Protein AF-A0A1G0BL57-F1 (afdb_monomer)

pLDDT: mean 83.31, std 24.07, range [24.73, 98.75]

Solvent-accessible surface area (backbone atoms only — not comparable to full-atom values): 16882 Å² total; per-residue (Å²): 137,67,55,76,40,50,79,85,53,78,82,76,64,62,88,70,26,33,79,76,66,63,4,48,42,36,32,49,49,66,67,48,57,69,52,49,52,52,31,50,72,68,60,29,48,81,64,41,49,91,92,54,64,50,26,33,34,37,40,70,57,26,19,33,30,46,38,88,52,58,44,68,53,76,70,53,48,49,42,65,56,70,50,85,62,48,80,48,46,67,82,52,45,68,59,42,52,50,52,44,24,47,66,78,67,96,83,70,81,88,83,73,76,91,78,83,90,78,82,94,73,87,83,85,79,88,81,77,86,78,82,90,77,84,79,87,82,87,67,81,68,48,63,56,44,70,70,54,50,54,31,46,52,49,28,32,76,72,68,32,30,51,25,32,36,18,29,41,96,91,35,84,25,18,12,31,36,28,39,50,42,26,25,31,34,39,52,73,51,59,25,60,81,43,90,62,21,30,57,51,21,52,50,50,50,25,52,49,39,48,75,68,56,40,26,68,84,72,81,84,80,93,72,84,94,74,85,72,85,78,50,88,74,54,63,73,51,44,24,41,34,37,47,56,61,85,48,76,69,50,42,68,33,44,28,45,74,42,52,40,69,60,50,50,57,52,44,62,56,25,53,71,34,81,58,80,88,74,82,70,78,74,94,57,87,56,107

Sequence (287 aa):
MIPWLTNNAPFPPVGCALRSPNGLLAAGGDLSAARLLEAYRHGIFPWFNPGEPILWWSPDPRMVLIPGEFKASRSFAKVLRNGAYEVRCDTAFEQVMRGCAAPRNRHHVGCDTAHNNIGSGSSRPAALPAPEGSASPCQGGTWIHEDMIAAYCELHRMGYAHSVETWIDGKLAGGLYGVCIGRMFYGESMFSNASNASKIALAHLARQLERWQFGPSTGLRTGRFDMPVLSKVEGLRTGLIDCQMNTPHLASLGAREIPRNEFIARLQELVNCAPITHWQFDTDLFA

Structure (mmCIF, N/CA/C/O backbone):
data_AF-A0A1G0BL57-F1
#
_entry.id   AF-A0A1G0BL57-F1
#
loop_
_atom_site.group_PDB
_atom_site.id
_atom_site.type_symbol
_atom_site.label_atom_id
_atom_site.label_alt_id
_atom_site.label_comp_id
_atom_site.label_asym_id
_atom_site.label_entity_id
_atom_site.label_seq_id
_atom_site.pdbx_PDB_ins_code
_atom_site.Cartn_x
_atom_site.Cartn_y
_atom_site.Cartn_z
_atom_site.occupancy
_atom_site.B_iso_or_equiv
_atom_site.auth_seq_id
_atom_site.auth_comp_id
_atom_site.auth_asym_id
_atom_site.auth_atom_id
_atom_site.pdbx_PDB_model_num
ATOM 1 N N . MET A 1 1 ? 18.010 12.263 -18.482 1.00 82.62 1 MET A N 1
ATOM 2 C CA . MET A 1 1 ? 17.162 11.491 -19.415 1.00 82.62 1 MET A CA 1
ATOM 3 C C . MET A 1 1 ? 16.855 10.166 -18.741 1.00 82.62 1 MET A C 1
ATOM 5 O O . MET A 1 1 ? 17.783 9.598 -18.180 1.00 82.62 1 MET A O 1
ATOM 9 N N . ILE A 1 2 ? 15.594 9.732 -18.716 1.00 93.56 2 ILE A N 1
ATOM 10 C CA . ILE A 1 2 ? 15.207 8.425 -18.158 1.00 93.56 2 ILE A CA 1
ATOM 11 C C . ILE A 1 2 ? 15.118 7.382 -19.281 1.00 93.56 2 ILE A C 1
ATOM 13 O O . ILE A 1 2 ? 14.772 7.757 -20.404 1.00 93.56 2 ILE A O 1
ATOM 17 N N . PRO A 1 3 ? 15.442 6.105 -19.023 1.00 95.88 3 PRO A N 1
ATOM 18 C CA . PRO A 1 3 ? 15.283 5.042 -20.006 1.00 95.88 3 PRO A CA 1
ATOM 19 C C . PRO A 1 3 ? 13.806 4.747 -20.292 1.00 95.88 3 PRO A C 1
ATOM 21 O O . PRO A 1 3 ? 12.959 4.811 -19.397 1.00 95.88 3 PRO A O 1
ATOM 24 N N . TRP A 1 4 ? 13.530 4.372 -21.543 1.00 96.62 4 TRP A N 1
ATOM 25 C CA . TRP A 1 4 ? 12.253 3.799 -21.957 1.00 96.62 4 TRP A CA 1
ATOM 26 C C . TRP A 1 4 ? 12.344 2.274 -21.935 1.00 96.62 4 TRP A C 1
ATOM 28 O O . TRP A 1 4 ? 13.199 1.685 -22.598 1.00 96.62 4 TRP A O 1
ATOM 38 N N . LEU A 1 5 ? 11.478 1.638 -21.159 1.00 95.69 5 LEU A N 1
ATOM 39 C CA . LEU A 1 5 ? 11.443 0.201 -20.954 1.00 95.69 5 LEU A CA 1
ATOM 40 C C . LEU A 1 5 ? 10.586 -0.460 -22.031 1.00 95.69 5 LEU A C 1
ATOM 42 O O . LEU A 1 5 ? 9.473 -0.028 -22.332 1.00 95.69 5 LEU A O 1
ATOM 46 N N . THR A 1 6 ? 11.112 -1.543 -22.587 1.00 92.00 6 THR A N 1
ATOM 47 C CA . THR A 1 6 ? 10.311 -2.563 -23.266 1.00 92.00 6 THR A CA 1
ATOM 48 C C . THR A 1 6 ? 9.889 -3.615 -22.238 1.00 92.00 6 THR A C 1
ATOM 50 O O . THR A 1 6 ? 10.498 -3.712 -21.171 1.00 92.00 6 THR A O 1
ATOM 53 N N . ASN A 1 7 ? 8.868 -4.418 -22.543 1.00 82.12 7 ASN A N 1
ATOM 54 C CA . ASN A 1 7 ? 8.237 -5.329 -21.574 1.00 82.12 7 ASN A CA 1
ATOM 55 C C . ASN A 1 7 ? 9.232 -6.271 -20.862 1.00 82.12 7 ASN A C 1
ATOM 57 O O . ASN A 1 7 ? 9.102 -6.517 -19.666 1.00 82.12 7 ASN A O 1
ATOM 61 N N . ASN A 1 8 ? 10.295 -6.698 -21.554 1.00 85.94 8 ASN A N 1
ATOM 62 C CA . ASN A 1 8 ? 11.305 -7.620 -21.016 1.00 85.94 8 ASN A CA 1
ATOM 63 C C . ASN A 1 8 ? 12.594 -6.934 -20.521 1.00 85.94 8 ASN A C 1
ATOM 65 O O . ASN A 1 8 ? 13.519 -7.618 -20.088 1.00 85.94 8 ASN A O 1
ATOM 69 N N . ALA A 1 9 ? 12.714 -5.606 -20.627 1.00 91.94 9 ALA A N 1
ATOM 70 C CA . ALA A 1 9 ? 13.926 -4.904 -20.207 1.00 91.94 9 ALA A CA 1
ATOM 71 C C . ALA A 1 9 ? 14.002 -4.825 -18.672 1.00 91.94 9 ALA A C 1
ATOM 73 O O . ALA A 1 9 ? 13.024 -4.387 -18.067 1.00 91.94 9 ALA A O 1
ATOM 74 N N . PRO A 1 10 ? 15.126 -5.165 -18.019 1.00 95.25 10 PRO A N 1
ATOM 75 C CA . PRO A 1 10 ? 15.234 -5.065 -16.564 1.00 95.25 10 PRO A CA 1
ATOM 76 C C . PRO A 1 10 ? 15.077 -3.615 -16.093 1.00 95.25 10 PRO A C 1
ATOM 78 O O . PRO A 1 10 ? 15.371 -2.669 -16.833 1.00 95.25 10 PRO A O 1
ATOM 81 N N . PHE A 1 11 ? 14.641 -3.421 -14.848 1.00 97.62 11 PHE A N 1
ATOM 82 C CA . PHE A 1 11 ? 14.654 -2.084 -14.256 1.00 97.62 11 PHE A CA 1
ATOM 83 C C . PHE A 1 11 ? 16.089 -1.545 -14.107 1.00 97.62 11 PHE A C 1
ATOM 85 O O . PHE A 1 11 ? 16.993 -2.287 -13.711 1.00 97.62 11 PHE A O 1
ATOM 92 N N . PRO A 1 12 ? 16.330 -0.249 -14.387 1.00 97.19 12 PRO A N 1
ATOM 93 C CA . PRO A 1 12 ? 17.619 0.367 -14.101 1.00 97.19 12 PRO A CA 1
ATOM 94 C C . PRO A 1 12 ? 17.868 0.418 -12.581 1.00 97.19 12 PRO A C 1
ATOM 96 O O . PRO A 1 12 ? 16.915 0.464 -11.798 1.00 97.19 12 PRO A O 1
ATOM 99 N N . PRO A 1 13 ? 19.135 0.474 -12.131 1.00 97.25 13 PRO A N 1
ATOM 100 C CA . PRO A 1 13 ? 19.449 0.626 -10.714 1.00 97.25 13 PRO A CA 1
ATOM 101 C C . PRO A 1 13 ? 18.778 1.869 -10.115 1.00 97.25 13 PRO A C 1
ATOM 103 O O . PRO A 1 13 ? 18.874 2.960 -10.674 1.00 97.25 13 PRO A O 1
ATOM 106 N N . VAL A 1 14 ? 18.173 1.748 -8.929 1.00 97.56 14 VAL A N 1
ATOM 107 C CA . VAL A 1 14 ? 17.464 2.868 -8.270 1.00 97.56 14 VAL A CA 1
ATOM 108 C C . VAL A 1 14 ? 18.357 4.079 -7.974 1.00 97.56 14 VAL A C 1
ATOM 110 O O . VAL A 1 14 ? 17.865 5.199 -7.863 1.00 97.56 14 VAL A O 1
ATOM 113 N N . GLY A 1 15 ? 19.680 3.891 -7.908 1.00 96.69 15 GLY A N 1
ATOM 114 C CA . GLY A 1 15 ? 20.655 4.983 -7.812 1.00 96.69 15 GLY A CA 1
ATOM 115 C C . GLY A 1 15 ? 20.635 5.944 -9.009 1.00 96.69 15 GLY A C 1
ATOM 116 O O . GLY A 1 15 ? 21.059 7.087 -8.867 1.00 96.69 15 GLY A O 1
ATOM 117 N N . CYS A 1 16 ? 20.102 5.513 -10.156 1.00 96.75 16 CYS A N 1
ATOM 118 C CA . CYS A 1 16 ? 19.949 6.320 -11.366 1.00 96.75 16 CYS A CA 1
ATOM 119 C C . CYS A 1 16 ? 18.686 7.196 -11.370 1.00 96.75 16 CYS A C 1
ATOM 121 O O . CYS A 1 16 ? 18.526 7.993 -12.295 1.00 96.75 16 CYS A O 1
ATOM 123 N N . ALA A 1 17 ? 17.786 7.060 -10.385 1.00 97.56 17 ALA A N 1
ATOM 124 C CA . ALA A 1 17 ? 16.558 7.850 -10.364 1.00 97.56 17 ALA A CA 1
ATOM 125 C C . ALA A 1 17 ? 16.863 9.350 -10.234 1.00 97.56 17 ALA A C 1
ATOM 127 O O . ALA A 1 17 ? 17.788 9.755 -9.520 1.00 97.56 17 ALA A O 1
ATOM 128 N N . LEU A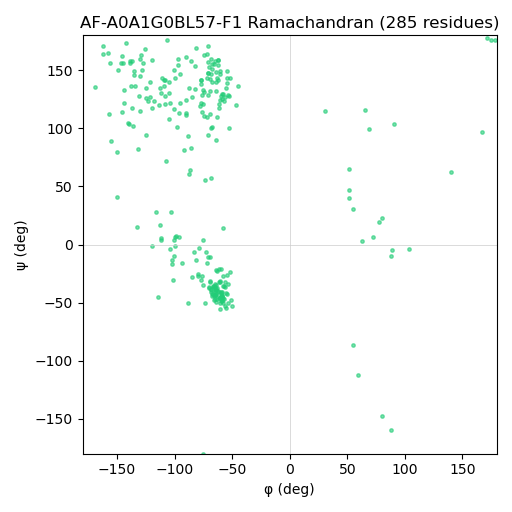 1 18 ? 16.065 10.176 -10.907 1.00 97.38 18 LEU A N 1
ATOM 129 C CA . LEU A 1 18 ? 16.238 11.622 -10.913 1.00 97.38 18 LEU A CA 1
ATOM 130 C C . LEU A 1 18 ? 16.042 12.218 -9.512 1.00 97.38 18 LEU A C 1
ATOM 132 O O . LEU A 1 18 ? 15.229 11.752 -8.716 1.00 97.38 18 LEU A O 1
ATOM 136 N N . ARG A 1 19 ? 16.764 13.309 -9.228 1.00 95.00 19 ARG A N 1
ATOM 137 C CA . ARG A 1 19 ? 16.512 14.147 -8.041 1.00 95.00 19 ARG A CA 1
ATOM 138 C C . ARG A 1 19 ? 15.293 15.051 -8.225 1.00 95.00 19 ARG A C 1
ATOM 140 O O . ARG A 1 19 ? 14.628 15.383 -7.253 1.00 95.00 19 ARG A O 1
ATOM 147 N N . SER A 1 20 ? 15.025 15.460 -9.465 1.00 94.50 20 SER A N 1
ATOM 148 C CA . SER A 1 20 ? 13.863 16.260 -9.843 1.00 94.50 20 SER A CA 1
ATOM 149 C C . SER A 1 20 ? 13.364 15.826 -11.230 1.00 94.50 20 SER A C 1
ATOM 151 O O . SER A 1 20 ? 14.159 15.868 -12.175 1.00 94.50 20 SER A O 1
ATOM 153 N N . PRO A 1 21 ? 12.097 15.392 -11.366 1.00 95.25 21 PRO A N 1
ATOM 154 C CA . PRO A 1 21 ? 11.168 15.086 -10.271 1.00 95.25 21 PRO A CA 1
ATOM 155 C C . PRO A 1 21 ? 11.701 13.935 -9.394 1.00 95.25 21 PRO A C 1
ATOM 157 O O . PRO A 1 21 ? 12.342 13.012 -9.899 1.00 95.25 21 PRO A O 1
ATOM 160 N N . ASN A 1 22 ? 11.502 14.028 -8.073 1.00 96.31 22 ASN A N 1
ATOM 161 C CA . ASN A 1 22 ? 12.148 13.132 -7.107 1.00 96.31 22 ASN A CA 1
ATOM 162 C C . ASN A 1 22 ? 11.748 11.673 -7.343 1.00 96.31 22 ASN A C 1
ATOM 164 O O . ASN A 1 22 ? 10.583 11.309 -7.210 1.00 96.31 22 ASN A O 1
ATOM 168 N N . GLY A 1 23 ? 12.733 10.839 -7.661 1.00 97.12 23 GLY A N 1
ATOM 169 C CA . GLY A 1 23 ? 12.565 9.402 -7.772 1.00 97.12 23 GLY A CA 1
ATOM 170 C C . GLY A 1 23 ? 12.147 8.904 -9.144 1.00 97.12 23 GLY A C 1
ATOM 171 O O . GLY A 1 23 ? 12.108 7.690 -9.306 1.00 97.12 23 GLY A O 1
ATOM 172 N N . LEU A 1 24 ? 11.872 9.763 -10.129 1.00 98.19 24 LEU A N 1
ATOM 173 C CA . LEU A 1 24 ? 11.511 9.289 -11.467 1.00 98.19 24 LEU A CA 1
ATOM 174 C C . LEU A 1 24 ? 12.673 8.485 -12.065 1.00 98.19 24 LEU A C 1
ATOM 176 O O . LEU A 1 24 ? 13.789 8.994 -12.192 1.00 98.19 24 LEU A O 1
ATOM 180 N N . LEU A 1 25 ? 12.413 7.224 -12.399 1.00 98.25 25 LEU A N 1
ATOM 181 C CA . LEU A 1 25 ? 13.442 6.243 -12.728 1.00 98.25 25 LEU A CA 1
ATOM 182 C C . LEU A 1 25 ? 13.373 5.784 -14.185 1.00 98.25 25 LEU A C 1
ATOM 184 O O . LEU A 1 25 ? 14.412 5.701 -14.833 1.00 98.25 25 LEU A O 1
ATOM 188 N N . ALA A 1 26 ? 12.180 5.480 -14.695 1.00 98.25 26 ALA A N 1
ATOM 189 C CA . ALA A 1 26 ? 11.982 4.955 -16.046 1.00 98.25 26 ALA A CA 1
ATOM 190 C C . ALA A 1 26 ? 10.554 5.214 -16.549 1.00 98.25 26 ALA A C 1
ATOM 192 O O . ALA A 1 26 ? 9.662 5.508 -15.752 1.00 98.25 26 ALA A O 1
ATOM 193 N N . ALA A 1 27 ? 10.342 5.072 -17.858 1.00 97.88 27 ALA A N 1
ATOM 194 C CA . ALA A 1 27 ? 9.026 5.137 -18.498 1.00 97.88 27 ALA A CA 1
ATOM 195 C C . ALA A 1 27 ? 8.769 3.896 -19.372 1.00 97.88 27 ALA A C 1
ATOM 197 O O . ALA A 1 27 ? 9.722 3.286 -19.842 1.00 97.88 27 ALA A O 1
ATOM 198 N N . GLY A 1 28 ? 7.511 3.537 -19.626 1.00 96.56 28 GLY A N 1
ATOM 199 C CA . GLY A 1 28 ? 7.125 2.415 -20.493 1.00 96.56 28 GLY A CA 1
ATOM 200 C C . GLY A 1 28 ? 7.029 1.061 -19.774 1.00 96.56 28 GLY A C 1
ATOM 201 O O . GLY A 1 28 ? 6.897 0.996 -18.552 1.00 96.56 28 GLY A O 1
ATOM 202 N N . GLY A 1 29 ? 7.094 -0.027 -20.544 1.00 95.69 29 GLY A N 1
ATOM 203 C CA . GLY A 1 29 ? 6.810 -1.388 -20.077 1.00 95.69 29 GLY A CA 1
ATOM 204 C C . GLY A 1 29 ? 5.310 -1.691 -20.006 1.00 95.69 29 GLY A C 1
ATOM 205 O O . GLY A 1 29 ? 4.529 -1.179 -20.806 1.00 95.69 29 GLY A O 1
ATOM 206 N N . ASP A 1 30 ? 4.920 -2.525 -19.043 1.00 96.31 30 ASP A N 1
ATOM 207 C CA . ASP A 1 30 ? 3.539 -2.953 -18.808 1.00 96.31 30 ASP A CA 1
ATOM 208 C C . ASP A 1 30 ? 3.232 -3.083 -17.303 1.00 96.31 30 ASP A C 1
ATOM 210 O O . ASP A 1 30 ? 4.115 -2.937 -16.458 1.00 96.31 30 ASP A O 1
ATOM 214 N N . LEU A 1 31 ? 1.966 -3.341 -16.970 1.00 96.88 31 LEU A N 1
ATOM 215 C CA . LEU A 1 31 ? 1.493 -3.581 -15.601 1.00 96.88 31 LEU A CA 1
ATOM 216 C C . LEU A 1 31 ? 1.247 -5.072 -15.328 1.00 96.88 31 LEU A C 1
ATOM 218 O O . LEU A 1 31 ? 0.381 -5.425 -14.528 1.00 96.88 31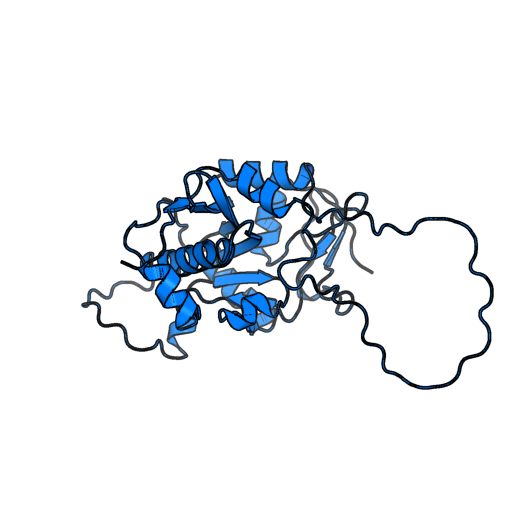 LEU A O 1
ATOM 222 N N . SER A 1 32 ? 1.962 -5.974 -16.009 1.00 97.56 32 SER A N 1
ATOM 223 C CA . SER A 1 32 ? 1.840 -7.401 -15.713 1.00 97.56 32 SER A CA 1
ATOM 224 C C . SER A 1 32 ? 2.242 -7.689 -14.264 1.00 97.56 32 SER A C 1
ATOM 226 O O . SER A 1 32 ? 3.117 -7.033 -13.692 1.00 97.56 32 SER A O 1
ATOM 228 N N . ALA A 1 33 ? 1.629 -8.710 -13.661 1.00 98.00 33 ALA A N 1
ATOM 229 C CA . ALA A 1 33 ? 1.922 -9.087 -12.280 1.00 98.00 33 ALA A CA 1
ATOM 230 C C . ALA A 1 33 ? 3.419 -9.359 -12.056 1.00 98.00 33 ALA A C 1
ATOM 232 O O . ALA A 1 33 ? 3.990 -8.900 -11.070 1.00 98.00 33 ALA A O 1
ATOM 233 N N . ALA A 1 34 ? 4.078 -10.039 -13.001 1.00 97.25 34 ALA A N 1
ATOM 234 C CA . ALA A 1 34 ? 5.517 -10.292 -12.944 1.00 97.25 34 ALA A CA 1
ATOM 235 C C . ALA A 1 34 ? 6.327 -8.987 -12.892 1.00 97.25 34 ALA A C 1
ATOM 237 O O . ALA A 1 34 ? 7.214 -8.850 -12.049 1.00 97.25 34 ALA A O 1
ATOM 238 N N . ARG A 1 35 ? 5.977 -8.009 -13.739 1.00 97.81 35 ARG A N 1
ATOM 239 C CA . ARG A 1 35 ? 6.642 -6.705 -13.800 1.00 97.81 35 ARG A CA 1
ATOM 240 C C . ARG A 1 35 ? 6.448 -5.890 -12.526 1.00 97.81 35 ARG A C 1
ATOM 242 O O . ARG A 1 35 ? 7.405 -5.307 -12.022 1.00 97.81 35 ARG A O 1
ATOM 249 N N . LEU A 1 36 ? 5.227 -5.857 -11.992 1.00 98.44 36 LEU A N 1
ATOM 250 C CA . LEU A 1 36 ? 4.926 -5.156 -10.743 1.00 98.44 36 LEU A CA 1
ATOM 251 C C . LEU A 1 36 ? 5.686 -5.774 -9.569 1.00 98.44 36 LEU A C 1
ATOM 253 O O . LEU A 1 36 ? 6.337 -5.056 -8.815 1.00 98.44 36 LEU A O 1
ATOM 257 N N . LEU A 1 37 ? 5.668 -7.103 -9.441 1.00 98.31 37 LEU A N 1
ATOM 258 C CA . LEU A 1 37 ? 6.404 -7.799 -8.385 1.00 98.31 37 LEU A CA 1
ATOM 259 C C . LEU A 1 37 ? 7.916 -7.570 -8.500 1.00 98.31 37 LEU A C 1
ATOM 261 O O . LEU A 1 37 ? 8.567 -7.344 -7.481 1.00 98.31 37 LEU A O 1
ATOM 265 N N . GLU A 1 38 ? 8.478 -7.571 -9.713 1.00 97.94 38 GLU A N 1
ATOM 266 C CA . GLU A 1 38 ? 9.876 -7.188 -9.946 1.00 97.94 38 GLU A CA 1
ATOM 267 C C . GLU A 1 38 ? 10.144 -5.755 -9.460 1.00 97.94 38 GLU A C 1
ATOM 269 O O . GLU A 1 38 ? 11.080 -5.533 -8.688 1.00 97.94 38 GLU A O 1
ATOM 274 N N . ALA A 1 39 ? 9.293 -4.795 -9.837 1.00 98.56 39 ALA A N 1
ATOM 275 C CA . ALA A 1 39 ? 9.422 -3.402 -9.419 1.00 98.56 39 ALA A CA 1
ATOM 276 C C . ALA A 1 39 ? 9.440 -3.274 -7.887 1.00 98.56 39 ALA A C 1
ATOM 278 O O . ALA A 1 39 ? 10.399 -2.740 -7.321 1.00 98.56 39 ALA A O 1
ATOM 279 N N . TYR A 1 40 ? 8.450 -3.849 -7.198 1.00 98.69 40 TYR A N 1
ATOM 280 C CA . TYR A 1 40 ? 8.357 -3.804 -5.737 1.00 98.69 40 TYR A CA 1
ATOM 281 C C . TYR A 1 40 ? 9.571 -4.426 -5.048 1.00 98.69 40 TYR A C 1
ATOM 283 O O . TYR A 1 40 ? 10.096 -3.853 -4.086 1.00 98.69 40 TYR A O 1
ATOM 291 N N . ARG A 1 41 ? 10.082 -5.556 -5.558 1.00 98.25 41 ARG A N 1
ATOM 292 C CA . ARG A 1 41 ? 11.295 -6.210 -5.029 1.00 98.25 41 ARG A CA 1
ATOM 293 C C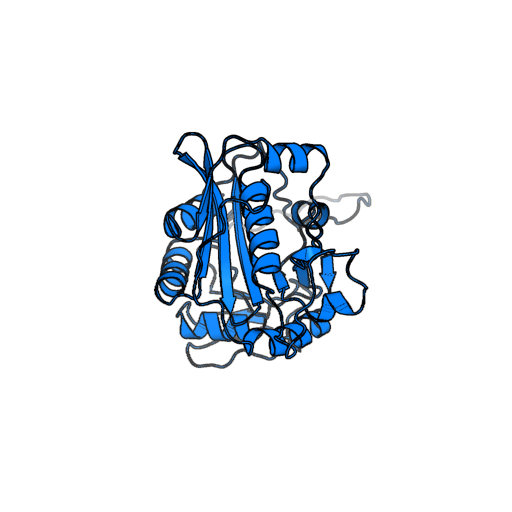 . ARG A 1 41 ? 12.548 -5.342 -5.156 1.00 98.25 41 ARG A C 1
ATOM 295 O O . ARG A 1 41 ? 13.486 -5.526 -4.383 1.00 98.25 41 ARG A O 1
ATOM 302 N N . HIS A 1 42 ? 12.549 -4.378 -6.073 1.00 98.19 42 HIS A N 1
ATOM 303 C CA . HIS A 1 42 ? 13.616 -3.393 -6.247 1.00 98.19 42 HIS A CA 1
ATOM 304 C C . HIS A 1 42 ? 13.313 -2.023 -5.625 1.00 98.19 42 HIS A C 1
ATOM 306 O O . HIS A 1 42 ? 14.133 -1.113 -5.731 1.00 98.19 42 HIS A O 1
ATOM 312 N N . GLY A 1 43 ? 12.178 -1.866 -4.938 1.00 98.25 43 GLY A N 1
ATOM 313 C CA . GLY A 1 43 ? 11.796 -0.615 -4.284 1.00 98.25 43 GLY A CA 1
ATOM 314 C C . GLY A 1 43 ? 11.207 0.406 -5.251 1.00 98.25 43 GLY A C 1
ATOM 315 O O . GLY A 1 43 ? 11.223 1.606 -4.974 1.00 98.25 43 GLY A O 1
ATOM 316 N N . ILE A 1 44 ? 10.696 -0.073 -6.379 1.00 98.62 44 ILE A N 1
ATOM 317 C CA . ILE A 1 44 ? 10.142 0.711 -7.473 1.00 98.62 44 ILE A CA 1
ATOM 318 C C . ILE A 1 44 ? 8.621 0.532 -7.474 1.00 98.62 44 ILE A C 1
ATOM 320 O O . ILE A 1 44 ? 8.130 -0.565 -7.224 1.00 98.62 44 ILE A O 1
ATOM 324 N N . PHE A 1 45 ? 7.876 1.594 -7.765 1.00 98.38 45 PHE A N 1
ATOM 325 C CA . PHE A 1 45 ? 6.420 1.532 -7.923 1.00 98.38 45 PHE A CA 1
ATOM 326 C C . PHE A 1 45 ? 5.961 2.322 -9.157 1.00 98.38 45 PHE A C 1
ATOM 328 O O . PHE A 1 45 ? 6.623 3.297 -9.538 1.00 98.38 45 PHE A O 1
ATOM 335 N N . PRO A 1 46 ? 4.860 1.906 -9.804 1.00 97.75 46 PRO A N 1
ATOM 336 C CA . PRO A 1 46 ? 4.254 2.656 -10.895 1.00 97.75 46 PRO A CA 1
ATOM 337 C C . PRO A 1 46 ? 3.446 3.844 -10.356 1.00 97.75 46 PRO A C 1
ATOM 339 O O . PRO A 1 46 ? 2.700 3.716 -9.389 1.00 97.75 46 PRO A O 1
ATOM 342 N N . TRP A 1 47 ? 3.551 5.005 -10.998 1.00 95.81 47 TRP A N 1
ATOM 343 C CA . TRP A 1 47 ? 2.679 6.145 -10.708 1.00 95.81 47 TRP A CA 1
ATOM 344 C C . TRP A 1 47 ? 2.613 7.097 -11.903 1.00 95.81 47 TRP A C 1
ATOM 346 O O . TRP A 1 47 ? 3.612 7.711 -12.257 1.00 95.81 47 TRP A O 1
ATOM 356 N N . PHE A 1 48 ? 1.457 7.207 -12.552 1.00 94.12 48 PHE A N 1
ATOM 357 C CA . PHE A 1 48 ? 1.285 7.998 -13.774 1.00 94.12 48 PHE A CA 1
ATOM 358 C C . PHE A 1 48 ? -0.178 8.420 -13.937 1.00 94.12 48 PHE A C 1
ATOM 360 O O . PHE A 1 48 ? -1.083 7.791 -13.381 1.00 94.12 48 PHE A O 1
ATOM 367 N N . ASN A 1 49 ? -0.415 9.503 -14.672 1.00 89.62 49 ASN A N 1
ATOM 368 C CA . ASN A 1 49 ? -1.763 9.990 -14.950 1.00 89.62 49 ASN A CA 1
ATOM 369 C C . ASN A 1 49 ? -2.371 9.299 -16.181 1.00 89.62 49 ASN A C 1
ATOM 371 O O . ASN A 1 49 ? -1.640 8.832 -17.057 1.00 89.62 49 ASN A O 1
ATOM 375 N N . PRO A 1 50 ? -3.710 9.281 -16.311 1.00 87.50 50 PRO A N 1
ATOM 376 C CA . PRO A 1 50 ? -4.356 8.829 -17.538 1.00 87.50 50 PRO A CA 1
ATOM 377 C C . PRO A 1 50 ? -3.807 9.557 -18.775 1.00 87.50 50 PRO A C 1
ATOM 379 O O . PRO A 1 50 ? -3.771 10.786 -18.819 1.00 87.50 50 PRO A O 1
ATOM 382 N N . GLY A 1 51 ? -3.390 8.790 -19.784 1.00 88.38 51 GLY A N 1
ATOM 383 C CA . GLY A 1 51 ? -2.795 9.307 -21.022 1.00 88.38 51 GLY A CA 1
ATOM 384 C C . GLY A 1 51 ? -1.275 9.509 -20.977 1.00 88.38 51 GLY A C 1
ATOM 385 O O . GLY A 1 51 ? -0.670 9.722 -22.027 1.00 88.38 51 GLY A O 1
ATOM 386 N N . GLU A 1 52 ? -0.643 9.403 -19.808 1.00 92.06 52 GLU A N 1
ATOM 387 C CA . GLU A 1 52 ? 0.814 9.308 -19.697 1.00 92.06 52 GLU A CA 1
ATOM 388 C C . GLU A 1 52 ? 1.276 7.859 -19.925 1.00 92.06 52 GLU A C 1
ATOM 390 O O . GLU A 1 52 ? 0.523 6.916 -19.664 1.00 92.06 52 GLU A O 1
ATOM 395 N N . PRO A 1 53 ? 2.517 7.639 -20.396 1.00 95.00 53 PRO A N 1
ATOM 396 C CA . PRO A 1 53 ? 3.110 6.310 -20.318 1.00 95.00 53 PRO A CA 1
ATOM 397 C C . PRO A 1 53 ? 3.254 5.884 -18.853 1.00 95.00 53 PRO A C 1
ATOM 399 O O . PRO A 1 53 ? 3.349 6.727 -17.963 1.00 95.00 53 PRO A O 1
ATOM 402 N N . ILE A 1 54 ? 3.367 4.578 -18.605 1.00 96.69 54 ILE A N 1
ATOM 403 C CA . ILE A 1 54 ? 3.684 4.071 -17.266 1.00 96.69 54 ILE A CA 1
ATOM 404 C C . ILE A 1 54 ? 5.005 4.697 -16.811 1.00 96.69 54 ILE A C 1
ATOM 406 O O . ILE A 1 54 ? 6.020 4.561 -17.493 1.00 96.69 54 ILE A O 1
ATOM 410 N N . LEU A 1 55 ? 4.995 5.376 -15.666 1.00 97.81 55 LEU A N 1
ATOM 411 C CA . LEU A 1 55 ? 6.187 5.945 -15.043 1.00 97.81 55 LEU A CA 1
ATOM 412 C C . LEU A 1 55 ? 6.527 5.162 -13.779 1.00 97.81 55 LEU A C 1
ATOM 414 O O . LEU A 1 55 ? 5.650 4.853 -12.973 1.00 97.81 55 LEU A O 1
ATOM 418 N N . TRP A 1 56 ? 7.811 4.877 -13.600 1.00 98.38 56 TRP A N 1
ATOM 419 C CA . TRP A 1 56 ? 8.336 4.081 -12.495 1.00 98.38 56 TRP A CA 1
ATOM 420 C C . TRP A 1 56 ? 9.189 4.941 -11.570 1.00 98.38 56 TRP A C 1
ATOM 422 O O . TRP A 1 56 ? 10.045 5.698 -12.041 1.00 98.38 56 TRP A O 1
ATOM 432 N N . TRP A 1 57 ? 8.981 4.805 -10.261 1.00 98.56 57 TRP A N 1
ATOM 433 C CA . TRP A 1 57 ? 9.510 5.728 -9.259 1.00 98.56 57 TRP A CA 1
ATOM 434 C C . TRP A 1 57 ? 10.237 5.019 -8.119 1.00 98.56 57 TRP A C 1
ATOM 436 O O . TRP A 1 57 ? 9.833 3.951 -7.674 1.00 98.56 57 TRP A O 1
ATOM 446 N N . SER A 1 58 ? 11.293 5.650 -7.610 1.00 98.38 58 SER A N 1
ATOM 447 C CA . SER A 1 58 ? 12.014 5.268 -6.395 1.00 98.38 58 SER A CA 1
ATOM 448 C C . SER A 1 58 ? 12.614 6.519 -5.713 1.00 98.38 58 SER A C 1
ATOM 450 O O . SER A 1 58 ? 13.812 6.791 -5.882 1.00 98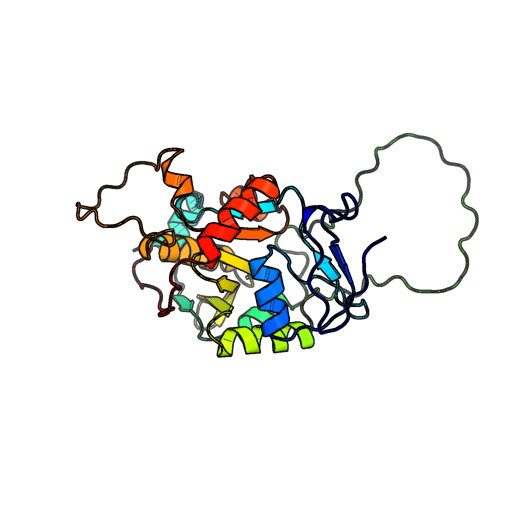.3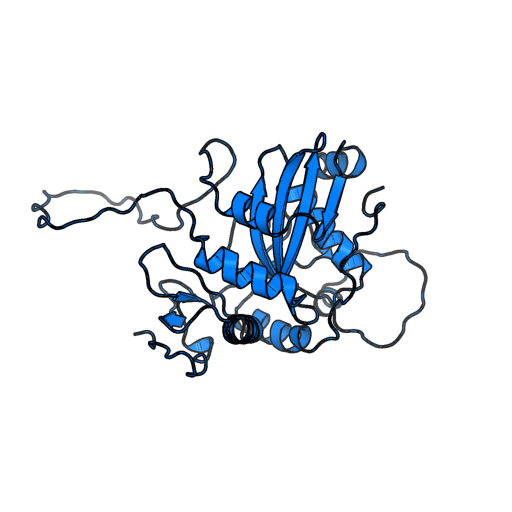8 58 SER A O 1
ATOM 452 N N . PRO A 1 59 ? 11.808 7.301 -4.967 1.00 97.50 59 PRO A N 1
ATOM 453 C CA . PRO A 1 59 ? 12.208 8.570 -4.352 1.00 97.50 59 PRO A CA 1
ATOM 454 C C . PRO A 1 59 ? 13.293 8.418 -3.283 1.00 97.50 59 PRO A C 1
ATOM 456 O O . PRO A 1 59 ? 13.494 7.339 -2.719 1.00 97.50 59 PRO A O 1
ATOM 459 N N . ASP A 1 60 ? 13.993 9.524 -3.031 1.00 97.25 60 ASP A N 1
ATOM 460 C CA . ASP A 1 60 ? 14.961 9.684 -1.946 1.00 97.25 60 ASP A CA 1
ATOM 461 C C . ASP A 1 60 ? 14.763 11.065 -1.282 1.00 97.25 60 ASP A C 1
ATOM 463 O O . ASP A 1 60 ? 14.901 12.084 -1.969 1.00 97.25 60 ASP A O 1
ATOM 467 N N . PRO A 1 61 ? 14.401 11.146 0.011 1.00 97.19 61 PRO A N 1
ATOM 468 C CA . PRO A 1 61 ? 14.133 10.033 0.927 1.00 97.19 61 PRO A CA 1
ATOM 469 C C . PRO A 1 61 ? 12.830 9.275 0.605 1.00 97.19 61 PRO A C 1
ATOM 471 O O . PRO A 1 61 ? 12.026 9.699 -0.225 1.00 97.19 61 PRO A O 1
ATOM 474 N N . ARG A 1 62 ? 12.628 8.138 1.280 1.00 97.62 62 ARG A N 1
ATOM 475 C CA . ARG A 1 62 ? 11.442 7.275 1.190 1.00 97.62 62 ARG A CA 1
ATOM 476 C C . ARG A 1 62 ? 10.662 7.316 2.503 1.00 97.62 62 ARG A C 1
ATOM 478 O O . ARG A 1 62 ? 11.259 7.132 3.564 1.00 97.62 62 ARG A O 1
ATOM 485 N N . MET A 1 63 ? 9.348 7.540 2.457 1.00 97.12 63 MET A N 1
ATOM 486 C CA . MET A 1 63 ? 8.513 7.517 3.663 1.00 97.12 63 MET A CA 1
ATOM 487 C C . MET A 1 63 ? 8.123 6.084 4.033 1.00 97.12 63 MET A C 1
ATOM 489 O O . MET A 1 63 ? 7.680 5.316 3.184 1.00 97.12 63 MET A O 1
ATOM 493 N N . VAL A 1 64 ? 8.255 5.734 5.311 1.00 97.75 64 VAL A N 1
ATOM 494 C CA . VAL A 1 64 ? 7.955 4.400 5.840 1.00 97.75 64 VAL A CA 1
ATOM 495 C C . VAL A 1 64 ? 7.242 4.480 7.188 1.00 97.75 64 VAL A C 1
ATOM 497 O O . VAL A 1 64 ? 7.407 5.446 7.934 1.00 97.75 64 VAL A O 1
ATOM 500 N N . LEU A 1 65 ? 6.500 3.435 7.538 1.00 96.50 65 LEU A N 1
ATOM 501 C CA . LEU A 1 65 ? 5.904 3.224 8.852 1.00 96.50 65 LEU A CA 1
ATOM 502 C C . LEU A 1 65 ? 6.356 1.866 9.399 1.00 96.50 65 LEU A C 1
ATOM 504 O O . LEU A 1 65 ? 6.206 0.829 8.754 1.00 96.50 65 LEU A O 1
ATOM 508 N N . ILE A 1 66 ? 6.912 1.863 10.607 1.00 95.69 66 ILE A N 1
ATOM 509 C CA . ILE A 1 66 ? 7.191 0.625 11.338 1.00 95.69 66 ILE A CA 1
ATOM 510 C C . ILE A 1 66 ? 5.905 0.240 12.085 1.00 95.69 66 ILE A C 1
ATOM 512 O O . ILE A 1 66 ? 5.386 1.090 12.810 1.00 95.69 66 ILE A O 1
ATOM 516 N N . PRO A 1 67 ? 5.377 -0.995 11.945 1.00 94.06 67 PRO A N 1
ATOM 517 C CA . PRO A 1 67 ? 4.090 -1.374 12.539 1.00 94.06 67 PRO A CA 1
ATOM 518 C C . PRO A 1 67 ? 3.960 -1.043 14.038 1.00 94.06 67 PRO A C 1
ATOM 520 O O . PRO A 1 67 ? 3.002 -0.384 14.440 1.00 94.06 67 PRO A O 1
ATOM 523 N N . GLY A 1 68 ? 4.970 -1.388 14.846 1.00 90.88 68 GLY A N 1
ATOM 524 C CA . GLY A 1 68 ? 4.999 -1.095 16.289 1.00 90.88 68 GLY A CA 1
ATOM 525 C C . GLY A 1 68 ? 5.228 0.381 16.656 1.00 90.88 68 GLY A C 1
ATOM 526 O O . GLY A 1 68 ? 5.147 0.747 17.824 1.00 90.88 68 GLY A O 1
ATOM 527 N N . GLU A 1 69 ? 5.507 1.253 15.681 1.00 94.44 69 GLU A N 1
ATOM 528 C CA . GLU A 1 69 ? 5.685 2.699 15.886 1.00 94.44 69 GLU A CA 1
ATOM 529 C C . GLU A 1 69 ? 4.429 3.511 15.516 1.00 94.44 69 GLU A C 1
ATOM 531 O O . GLU A 1 69 ? 4.464 4.746 15.544 1.00 94.44 69 GLU A O 1
ATOM 536 N N . PHE A 1 70 ? 3.309 2.852 15.192 1.00 95.69 70 PHE A N 1
ATOM 537 C CA . PHE A 1 70 ? 2.048 3.530 14.897 1.00 95.69 70 PHE A CA 1
ATOM 538 C C . PHE A 1 70 ? 1.565 4.375 16.085 1.00 95.69 70 PHE A C 1
ATOM 540 O O . PHE A 1 70 ? 1.411 3.900 17.214 1.00 95.69 70 PHE A O 1
ATOM 547 N N . LYS A 1 71 ? 1.264 5.649 15.823 1.00 96.31 71 LYS A N 1
ATOM 548 C CA . LYS A 1 71 ? 0.845 6.619 16.839 1.00 96.31 71 LYS A CA 1
ATOM 549 C C . LYS A 1 71 ? -0.652 6.879 16.758 1.00 96.31 71 LYS A C 1
ATOM 551 O O . LYS A 1 71 ? -1.133 7.608 15.893 1.00 96.31 71 LYS A O 1
ATOM 556 N N . ALA A 1 72 ? -1.386 6.363 17.739 1.00 95.12 72 ALA A N 1
ATOM 557 C CA . ALA A 1 72 ? -2.769 6.753 17.975 1.00 95.12 72 ALA A CA 1
ATOM 558 C C . ALA A 1 72 ? -2.835 7.936 18.955 1.00 95.12 72 ALA A C 1
ATOM 560 O O . ALA A 1 72 ? -2.346 7.856 20.083 1.00 95.12 72 ALA A O 1
ATOM 561 N N . SER A 1 73 ? -3.486 9.035 18.558 1.00 95.94 73 SER A N 1
ATOM 562 C CA . SER A 1 73 ? -3.804 10.117 19.499 1.00 95.94 73 SER A CA 1
ATOM 563 C C . SER A 1 73 ? -4.741 9.612 20.604 1.00 95.94 73 SER A C 1
ATOM 565 O O . SER A 1 73 ? -5.465 8.638 20.415 1.00 95.94 73 SER A O 1
ATOM 567 N N . ARG A 1 74 ? -4.801 10.295 21.756 1.00 94.94 74 ARG A N 1
ATOM 568 C CA . ARG A 1 74 ? -5.687 9.887 22.869 1.00 94.94 74 ARG A CA 1
ATOM 569 C C . ARG A 1 74 ? -7.155 9.745 22.448 1.00 94.94 74 ARG A C 1
ATOM 571 O O . ARG A 1 74 ? -7.814 8.786 22.843 1.00 94.94 74 ARG A O 1
ATOM 578 N N . SER A 1 75 ? -7.661 10.687 21.648 1.00 95.31 75 SER A N 1
ATOM 579 C CA . SER A 1 75 ? -9.033 10.642 21.134 1.00 95.31 75 SER A CA 1
ATOM 580 C C . SER A 1 75 ? -9.222 9.504 20.137 1.00 95.31 75 SER A C 1
ATOM 582 O O . SER A 1 75 ? -10.219 8.794 20.216 1.00 95.31 75 SER A O 1
ATOM 584 N N . PHE A 1 76 ? -8.251 9.275 19.252 1.00 96.69 76 PHE A N 1
ATOM 585 C CA . PHE A 1 76 ? -8.330 8.190 18.285 1.00 96.69 76 PHE A CA 1
ATOM 586 C C . PHE A 1 76 ? -8.203 6.809 18.943 1.00 96.69 76 PHE A C 1
ATOM 588 O O . PHE A 1 76 ? -8.957 5.906 18.612 1.00 96.69 76 PHE A O 1
ATOM 595 N N . ALA A 1 77 ? -7.361 6.655 19.965 1.00 96.25 77 ALA A N 1
ATOM 596 C CA . ALA A 1 77 ? -7.281 5.430 20.757 1.00 96.25 77 ALA A CA 1
ATOM 597 C C . ALA A 1 77 ? -8.608 5.107 21.470 1.00 96.25 77 ALA A C 1
ATOM 599 O O . ALA A 1 77 ? -8.950 3.940 21.636 1.00 96.25 77 ALA A O 1
ATOM 600 N N . LYS A 1 78 ? -9.382 6.129 21.871 1.00 95.56 78 LYS A N 1
ATOM 601 C CA . LYS A 1 78 ? -10.748 5.933 22.385 1.00 95.56 78 LYS A CA 1
ATOM 602 C C . LYS A 1 78 ? -11.700 5.451 21.287 1.00 95.56 78 LYS A C 1
ATOM 604 O O . LYS A 1 78 ? -12.528 4.593 21.568 1.00 95.56 78 LYS A O 1
ATOM 609 N N . VAL A 1 79 ? -11.574 5.974 20.064 1.00 96.12 79 VAL A N 1
ATOM 610 C CA . VAL A 1 79 ? -12.330 5.474 18.902 1.00 96.12 79 VAL A CA 1
ATOM 611 C C . VAL A 1 79 ? -11.983 4.014 18.636 1.00 96.12 79 VAL A C 1
ATOM 613 O O . VAL A 1 79 ? -12.899 3.223 18.493 1.00 96.12 79 VAL A O 1
ATOM 616 N N . LEU A 1 80 ? -10.701 3.638 18.644 1.00 96.69 80 LEU A N 1
ATOM 617 C CA . LEU A 1 80 ? -10.286 2.256 18.391 1.00 96.69 80 LEU A CA 1
ATOM 618 C C . LEU A 1 80 ? -10.904 1.265 19.390 1.00 96.69 80 LEU A C 1
ATOM 620 O O . LEU A 1 80 ? -11.414 0.236 18.971 1.00 96.69 80 LEU A O 1
ATOM 624 N N . ARG A 1 81 ? -10.928 1.597 20.686 1.00 94.38 81 ARG A N 1
ATOM 625 C CA . ARG A 1 81 ? -11.491 0.709 21.722 1.00 94.38 81 ARG A CA 1
ATOM 626 C C . ARG A 1 81 ? -13.020 0.659 21.758 1.00 94.38 81 ARG A C 1
ATOM 628 O O . ARG A 1 81 ? -13.588 -0.364 22.107 1.00 94.38 81 ARG A O 1
ATOM 635 N N . ASN A 1 82 ? -13.684 1.780 21.470 1.00 92.75 82 ASN A N 1
ATOM 636 C CA . ASN A 1 82 ? -15.113 1.951 21.772 1.00 92.75 82 ASN A CA 1
ATOM 637 C C . ASN A 1 82 ? -15.980 2.205 20.530 1.00 92.75 82 ASN A C 1
ATOM 639 O O . ASN A 1 82 ? -17.174 2.470 20.661 1.00 92.75 82 ASN A O 1
ATOM 643 N N . GLY A 1 83 ? -15.380 2.264 19.344 1.00 86.88 83 GLY A N 1
ATOM 644 C CA . GLY A 1 83 ? -16.079 2.596 18.112 1.00 86.88 83 GLY A CA 1
ATOM 645 C C . GLY A 1 83 ? -16.989 1.461 17.653 1.00 86.88 83 GLY A C 1
ATOM 646 O O . GLY A 1 83 ? -16.644 0.292 17.769 1.00 86.88 83 GLY A O 1
ATOM 647 N N . ALA A 1 84 ? -18.143 1.822 17.094 1.00 93.62 84 ALA A N 1
ATOM 648 C CA . ALA A 1 84 ? -19.029 0.885 16.415 1.00 93.62 84 ALA A CA 1
ATOM 649 C C . ALA A 1 84 ? -18.583 0.740 14.953 1.00 93.62 84 ALA A C 1
ATOM 651 O O . ALA A 1 84 ? -19.066 1.444 14.067 1.00 93.62 84 ALA A O 1
ATOM 652 N N . TYR A 1 85 ? -17.597 -0.119 14.721 1.00 96.12 85 TYR A N 1
ATOM 653 C CA . TYR A 1 85 ? -17.105 -0.461 13.391 1.00 96.12 85 TYR A CA 1
ATOM 654 C C . TYR A 1 85 ? -16.668 -1.926 13.358 1.00 96.12 85 TYR A C 1
ATOM 656 O O . TYR A 1 85 ? -16.422 -2.542 14.392 1.00 96.12 85 TYR A O 1
ATOM 664 N N . GLU A 1 86 ? -16.544 -2.469 12.156 1.00 96.88 86 GLU A N 1
ATOM 665 C CA . GLU A 1 86 ? -15.969 -3.784 11.895 1.00 96.88 86 GLU A CA 1
ATOM 666 C C . GLU A 1 86 ? -14.774 -3.613 10.955 1.00 96.88 86 GLU A C 1
ATOM 668 O O . GLU A 1 86 ? -14.825 -2.805 10.024 1.00 96.88 86 GLU A O 1
ATOM 673 N N . VAL A 1 87 ? -13.695 -4.359 11.196 1.00 97.94 87 VAL A N 1
ATOM 674 C CA . VAL A 1 87 ? -12.567 -4.429 10.262 1.00 97.94 87 VAL A CA 1
ATOM 675 C C . VAL A 1 87 ? -12.550 -5.789 9.594 1.00 97.94 87 VAL A C 1
ATOM 677 O O . VAL A 1 87 ? -12.570 -6.815 10.270 1.00 97.94 87 VAL A O 1
ATOM 680 N N . ARG A 1 88 ? -12.493 -5.781 8.264 1.00 97.62 88 ARG A N 1
ATOM 681 C CA . ARG A 1 88 ? -12.358 -6.980 7.435 1.00 97.62 88 ARG A CA 1
ATOM 682 C C . ARG A 1 88 ? -11.083 -6.906 6.608 1.00 97.62 88 ARG A C 1
ATOM 684 O O . ARG A 1 88 ? -10.537 -5.824 6.386 1.00 97.62 88 ARG A O 1
ATOM 691 N N . CYS A 1 89 ? -10.622 -8.066 6.164 1.00 98.06 89 CYS A N 1
ATOM 692 C CA . CYS A 1 89 ? -9.479 -8.205 5.276 1.00 98.06 89 CYS A CA 1
ATOM 693 C C . CYS A 1 89 ? -9.912 -9.004 4.052 1.00 98.06 89 CYS A C 1
ATOM 695 O O . CYS A 1 89 ? -10.574 -10.028 4.214 1.00 98.06 89 CYS A O 1
ATOM 697 N N . ASP A 1 90 ? -9.537 -8.540 2.861 1.00 98.12 90 ASP A N 1
ATOM 698 C CA . ASP A 1 90 ? -9.729 -9.266 1.601 1.00 98.12 90 ASP A CA 1
ATOM 699 C C . ASP A 1 90 ? -11.182 -9.698 1.303 1.00 98.12 90 ASP A C 1
ATOM 701 O O . ASP A 1 90 ? -11.417 -10.698 0.627 1.00 98.12 90 ASP A O 1
ATOM 705 N N . THR A 1 91 ? -12.183 -8.937 1.769 1.00 98.25 91 THR A N 1
ATOM 706 C CA . THR A 1 91 ? -13.605 -9.213 1.467 1.00 98.25 91 THR A CA 1
ATOM 707 C C . THR A 1 91 ? -14.184 -8.297 0.391 1.00 98.25 91 THR A C 1
ATOM 709 O O . THR A 1 91 ? -15.220 -8.607 -0.198 1.00 98.25 91 THR A O 1
ATOM 712 N N . ALA A 1 92 ? -13.515 -7.178 0.105 1.00 98.25 92 ALA A N 1
ATOM 713 C CA . ALA A 1 92 ? -13.973 -6.158 -0.829 1.00 98.25 92 ALA A CA 1
ATOM 714 C C . ALA A 1 92 ? -12.809 -5.408 -1.514 1.00 98.25 92 ALA A C 1
ATOM 716 O O . ALA A 1 92 ? -12.885 -4.192 -1.707 1.00 98.25 92 ALA A O 1
ATOM 717 N N . PHE A 1 93 ? -11.745 -6.118 -1.912 1.00 98.62 93 PHE A N 1
ATOM 718 C CA . PHE A 1 93 ? -10.517 -5.532 -2.477 1.00 98.62 93 PHE A CA 1
ATOM 719 C C . PHE A 1 93 ? -10.767 -4.531 -3.615 1.00 98.62 93 PHE A C 1
ATOM 721 O O . PHE A 1 93 ? -10.338 -3.377 -3.544 1.00 98.62 93 PHE A O 1
ATOM 728 N N . GLU A 1 94 ? -11.524 -4.930 -4.642 1.00 98.44 94 GLU A N 1
ATOM 729 C CA . GLU A 1 94 ? -11.833 -4.047 -5.773 1.00 98.44 94 GLU A CA 1
ATOM 730 C C . GLU A 1 94 ? -12.641 -2.814 -5.331 1.00 98.44 94 GLU A C 1
ATOM 732 O O . GLU A 1 94 ? -12.394 -1.706 -5.804 1.00 98.44 94 GLU A O 1
ATOM 737 N N . GLN A 1 95 ? -13.567 -2.963 -4.374 1.00 98.31 95 GLN A N 1
ATOM 738 C CA . GLN A 1 95 ? -14.337 -1.829 -3.847 1.00 98.31 95 GLN A CA 1
ATOM 739 C C . GLN A 1 95 ? -13.437 -0.841 -3.099 1.00 98.31 95 GLN A C 1
ATOM 741 O O . GLN A 1 95 ? -13.641 0.367 -3.208 1.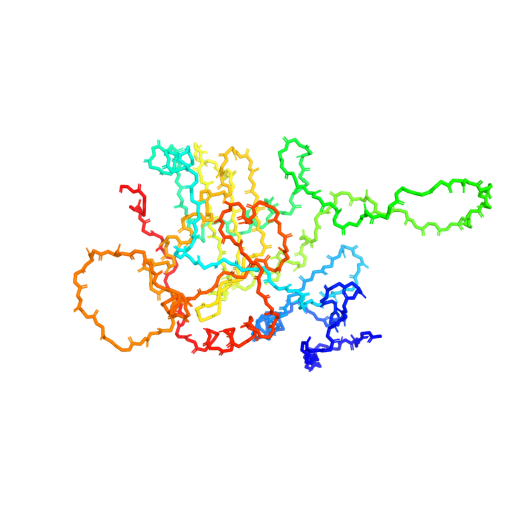00 98.31 95 GLN A O 1
ATOM 746 N N . VAL A 1 96 ? -12.417 -1.330 -2.386 1.00 98.50 96 VAL A N 1
ATOM 747 C CA . VAL A 1 96 ? -11.406 -0.477 -1.749 1.00 98.50 96 VAL A CA 1
ATOM 748 C C . VAL A 1 96 ? -10.590 0.275 -2.797 1.00 98.50 96 VAL A C 1
ATOM 750 O O . VAL A 1 96 ? -10.448 1.492 -2.682 1.00 98.50 96 VAL A O 1
ATOM 753 N N . MET A 1 97 ? -10.115 -0.399 -3.850 1.00 97.25 97 MET A N 1
ATOM 754 C CA . MET A 1 97 ? -9.405 0.271 -4.947 1.00 97.25 97 MET A CA 1
ATOM 755 C C . MET A 1 97 ? -10.268 1.338 -5.625 1.00 97.25 97 MET A C 1
ATOM 757 O O . MET A 1 97 ? -9.806 2.459 -5.838 1.00 97.25 97 MET A O 1
ATOM 761 N N . ARG A 1 98 ? -11.540 1.031 -5.903 1.00 96.88 98 ARG A N 1
ATOM 762 C CA . ARG A 1 98 ? -12.497 1.988 -6.479 1.00 96.88 98 ARG A CA 1
ATOM 763 C C . ARG A 1 98 ? -12.784 3.154 -5.528 1.00 96.88 98 ARG A C 1
ATOM 765 O O . ARG A 1 98 ? -12.881 4.293 -5.979 1.00 96.88 98 ARG A O 1
ATOM 772 N N . GLY A 1 99 ? -12.840 2.906 -4.219 1.00 96.31 99 GLY A N 1
ATOM 773 C CA . GLY A 1 99 ? -12.922 3.947 -3.192 1.00 96.31 99 GLY A CA 1
ATOM 774 C C . GLY A 1 99 ? -11.706 4.880 -3.193 1.00 96.31 99 GLY A C 1
ATOM 775 O O . GLY A 1 99 ? -11.865 6.095 -3.089 1.00 96.31 99 GLY A O 1
ATOM 776 N N . CYS A 1 100 ? -10.501 4.333 -3.378 1.00 94.88 100 CYS A N 1
ATOM 777 C CA . CYS A 1 100 ? -9.266 5.107 -3.545 1.00 94.88 100 CYS A CA 1
ATOM 778 C C . CYS A 1 100 ? -9.213 5.876 -4.874 1.00 94.88 100 CYS A C 1
ATOM 780 O O . CYS A 1 100 ? -8.609 6.949 -4.923 1.00 94.88 100 CYS A O 1
ATOM 782 N N . ALA A 1 101 ? -9.834 5.338 -5.928 1.00 92.62 101 ALA A N 1
ATOM 783 C CA . ALA A 1 101 ? -9.878 5.941 -7.255 1.00 92.62 101 ALA A CA 1
ATOM 784 C C . ALA A 1 101 ? -10.859 7.122 -7.358 1.00 92.62 101 ALA A C 1
ATOM 786 O O . ALA A 1 101 ? -10.671 8.015 -8.192 1.00 92.62 101 ALA A O 1
ATOM 787 N N . ALA A 1 102 ? -11.901 7.127 -6.521 1.00 87.50 102 ALA A N 1
ATOM 788 C CA . ALA A 1 102 ? -12.973 8.110 -6.561 1.00 87.50 102 ALA A CA 1
ATOM 789 C C . ALA A 1 102 ? -12.467 9.553 -6.333 1.00 87.50 102 ALA A C 1
ATOM 791 O O . ALA A 1 102 ? -11.539 9.778 -5.545 1.00 87.50 102 ALA A O 1
ATOM 792 N N . PRO A 1 103 ? -13.091 10.564 -6.971 1.00 77.75 103 PRO A N 1
ATOM 793 C CA . PRO A 1 103 ? -12.740 11.961 -6.753 1.00 77.75 103 PRO A CA 1
ATOM 794 C C . PRO A 1 103 ? -12.840 12.330 -5.271 1.00 77.75 103 PRO A C 1
ATOM 796 O O . PRO A 1 103 ? -13.873 12.141 -4.626 1.00 77.75 103 PRO A O 1
ATOM 799 N N . ARG A 1 104 ? -11.769 12.901 -4.715 1.00 68.75 104 ARG A N 1
ATOM 800 C CA . ARG A 1 104 ? -11.784 13.384 -3.332 1.00 68.75 104 ARG A CA 1
ATOM 801 C C . ARG A 1 104 ? -12.588 14.680 -3.273 1.00 68.75 104 ARG A C 1
ATOM 803 O O . ARG A 1 104 ? -12.134 15.717 -3.758 1.00 68.75 104 ARG A O 1
ATOM 810 N N . ASN A 1 105 ? -13.765 14.651 -2.648 1.00 51.91 105 ASN A N 1
ATOM 811 C CA . ASN A 1 105 ? -14.473 15.882 -2.304 1.00 51.91 105 ASN A CA 1
ATOM 812 C C . ASN A 1 105 ? -13.564 16.729 -1.399 1.00 51.91 105 ASN A C 1
ATOM 814 O O . ASN A 1 105 ? -13.109 16.263 -0.355 1.00 51.91 105 ASN A O 1
ATOM 818 N N . ARG A 1 106 ? -13.310 17.984 -1.797 1.00 37.56 106 ARG A N 1
ATOM 819 C CA . ARG A 1 106 ? -12.393 18.966 -1.171 1.00 37.56 106 ARG A CA 1
ATOM 820 C C . ARG A 1 106 ? -12.685 19.320 0.302 1.00 37.56 106 ARG A C 1
ATOM 822 O O . ARG A 1 106 ? -12.173 20.316 0.804 1.00 37.56 106 ARG A O 1
ATOM 829 N N . HIS A 1 107 ? -13.518 18.568 1.014 1.00 32.22 107 HIS A N 1
ATOM 830 C CA . HIS A 1 107 ? -13.974 18.910 2.360 1.00 32.22 107 HIS A CA 1
ATOM 831 C C . HIS A 1 107 ? -13.463 18.004 3.475 1.00 32.22 107 HIS A C 1
ATOM 833 O O . HIS A 1 107 ? -13.794 18.271 4.624 1.00 32.22 107 HIS A O 1
ATOM 839 N N . HIS A 1 108 ? -12.595 17.025 3.204 1.00 32.03 108 HIS A N 1
ATOM 840 C CA . HIS A 1 108 ? -11.859 16.322 4.259 1.00 32.03 108 HIS A CA 1
ATOM 841 C C . HIS A 1 108 ? -10.406 16.034 3.834 1.00 32.03 108 HIS A C 1
ATOM 843 O O . HIS A 1 108 ? -10.135 15.109 3.082 1.00 32.03 108 HIS A O 1
ATOM 849 N N . VAL A 1 109 ? -9.486 16.829 4.396 1.00 32.59 109 VAL A N 1
ATOM 850 C CA . VAL A 1 109 ? -8.047 16.553 4.598 1.00 32.59 109 VAL A CA 1
ATOM 851 C C . VAL A 1 109 ? -7.146 16.490 3.344 1.00 32.59 109 VAL A C 1
ATOM 853 O O . VAL A 1 109 ? -7.011 15.462 2.693 1.00 32.59 109 VAL A O 1
ATOM 856 N N . GLY A 1 110 ? -6.438 17.603 3.097 1.00 33.47 110 GLY A N 1
ATOM 857 C CA . GLY A 1 110 ? -5.020 17.646 2.695 1.00 33.47 110 GLY A CA 1
ATOM 858 C C . GLY A 1 110 ? -4.570 16.780 1.516 1.00 33.47 110 GLY A C 1
ATOM 859 O O . GLY A 1 110 ? -3.730 15.903 1.689 1.00 33.47 110 GLY A O 1
ATOM 860 N N . CYS A 1 111 ? -5.073 17.058 0.314 1.00 30.11 111 CYS A N 1
ATOM 861 C CA . CYS A 1 111 ? -4.352 16.738 -0.916 1.00 30.11 111 CYS A CA 1
ATOM 862 C C . CYS A 1 111 ? -3.519 17.966 -1.294 1.00 30.11 111 CYS A C 1
ATOM 864 O O . CYS A 1 111 ? -3.952 18.787 -2.101 1.00 30.11 111 CYS A O 1
ATOM 866 N N . ASP A 1 112 ? -2.354 18.113 -0.667 1.00 32.22 112 ASP A N 1
ATOM 867 C CA . ASP A 1 112 ? -1.386 19.120 -1.079 1.00 32.22 112 ASP A CA 1
ATOM 868 C C . ASP A 1 112 ? -0.773 18.670 -2.403 1.00 32.22 112 ASP A C 1
ATOM 870 O O . ASP A 1 112 ? -0.013 17.705 -2.484 1.00 32.22 112 ASP A O 1
ATOM 874 N N . THR A 1 113 ? -1.129 19.380 -3.468 1.00 31.17 113 THR A N 1
ATOM 875 C CA . THR A 1 113 ? -0.308 19.479 -4.668 1.00 31.17 113 THR A CA 1
ATOM 876 C C . THR A 1 113 ? 1.085 19.920 -4.232 1.00 31.17 113 THR A C 1
ATOM 878 O O . THR A 1 113 ? 1.316 21.100 -3.970 1.00 31.17 113 THR A O 1
ATOM 881 N N . ALA A 1 114 ? 2.016 18.979 -4.130 1.00 30.88 114 ALA A N 1
ATOM 882 C CA . ALA A 1 114 ? 3.410 19.253 -3.820 1.00 30.88 114 ALA A CA 1
ATOM 883 C C . ALA A 1 114 ? 4.132 19.881 -5.024 1.00 30.88 114 ALA A C 1
ATOM 885 O O . ALA A 1 114 ? 5.124 19.340 -5.471 1.00 30.88 114 ALA A O 1
ATOM 886 N N . HIS A 1 115 ? 3.633 20.996 -5.566 1.00 32.59 115 HIS A N 1
ATOM 887 C CA . HIS A 1 115 ? 4.339 21.865 -6.511 1.00 32.59 115 HIS A CA 1
ATOM 888 C C . HIS A 1 115 ? 3.755 23.280 -6.420 1.00 32.59 115 HIS A C 1
ATOM 890 O O . HIS A 1 115 ? 2.787 23.600 -7.104 1.00 32.59 115 HIS A O 1
ATOM 896 N N . ASN A 1 116 ? 4.308 24.099 -5.520 1.00 30.44 116 ASN A N 1
ATOM 897 C CA . ASN A 1 116 ? 4.677 25.503 -5.758 1.00 30.44 116 ASN A CA 1
ATOM 898 C C . ASN A 1 116 ? 4.975 26.194 -4.426 1.00 30.44 116 ASN A C 1
ATOM 900 O O . ASN A 1 116 ? 4.082 26.704 -3.756 1.00 30.44 116 ASN A O 1
ATOM 904 N N . ASN A 1 117 ? 6.257 26.264 -4.074 1.00 24.73 117 ASN A N 1
ATOM 905 C CA . ASN A 1 117 ? 6.744 27.282 -3.153 1.00 24.73 117 ASN A CA 1
ATOM 906 C C . ASN A 1 117 ? 7.993 27.915 -3.779 1.00 24.73 117 ASN A C 1
ATOM 908 O O . ASN A 1 117 ? 9.119 27.499 -3.520 1.00 24.73 117 ASN A O 1
ATOM 912 N N . ILE A 1 118 ? 7.772 28.871 -4.685 1.00 30.03 118 ILE A N 1
ATOM 913 C CA . ILE A 1 118 ? 8.803 29.808 -5.138 1.00 30.03 118 ILE A CA 1
ATOM 914 C C . ILE A 1 118 ? 8.488 31.131 -4.448 1.00 30.03 118 ILE A C 1
ATOM 916 O O . ILE A 1 118 ? 7.373 31.643 -4.543 1.00 30.03 118 ILE A O 1
ATOM 920 N N . GLY A 1 119 ? 9.470 31.612 -3.689 1.00 27.00 119 GLY A N 1
ATOM 921 C CA . GLY A 1 119 ? 9.360 32.739 -2.779 1.00 27.00 119 GLY A CA 1
ATOM 922 C C . GLY A 1 119 ? 8.846 34.029 -3.413 1.00 27.00 119 GLY A C 1
ATOM 923 O O . GLY A 1 119 ? 9.094 34.349 -4.573 1.00 27.00 119 GLY A O 1
ATOM 924 N N . SER A 1 120 ? 8.156 34.796 -2.577 1.00 27.27 120 SER A N 1
ATOM 925 C CA . SER A 1 120 ? 7.788 36.184 -2.805 1.00 27.27 120 SER A CA 1
ATOM 926 C C . SER A 1 120 ? 9.039 37.065 -2.913 1.00 27.27 120 SER A C 1
ATOM 928 O O . SER A 1 120 ? 9.715 37.317 -1.916 1.00 27.27 120 SER A O 1
ATOM 930 N N . GLY A 1 121 ? 9.312 37.559 -4.117 1.00 25.30 121 GLY A N 1
ATOM 931 C CA . GLY A 1 121 ? 10.269 38.623 -4.414 1.00 25.30 121 GLY A CA 1
ATOM 932 C C . GLY A 1 121 ? 9.706 39.480 -5.548 1.00 25.30 121 GLY A C 1
ATOM 933 O O . GLY A 1 121 ? 9.138 38.964 -6.504 1.00 25.30 121 GLY A O 1
ATOM 934 N N . SER A 1 122 ? 9.759 40.791 -5.374 1.00 29.09 122 SER A N 1
ATOM 935 C CA . SER A 1 122 ? 8.954 41.805 -6.051 1.00 29.09 122 SER A CA 1
ATOM 936 C C . SER A 1 122 ? 9.279 42.058 -7.533 1.00 29.09 122 SER A C 1
ATOM 938 O O . SER A 1 122 ? 10.403 41.860 -7.986 1.00 29.09 122 SER A O 1
ATOM 940 N N . SER A 1 123 ? 8.316 42.726 -8.194 1.00 27.47 123 SER A N 1
ATOM 941 C CA . SER A 1 123 ? 8.387 43.517 -9.450 1.00 27.47 123 SER A CA 1
ATOM 942 C C . SER A 1 123 ? 8.129 42.764 -10.769 1.00 27.47 123 SER A C 1
ATOM 944 O O . SER A 1 123 ? 8.996 42.083 -11.304 1.00 27.47 123 SER A O 1
ATOM 946 N N . ARG A 1 124 ? 6.926 42.956 -11.337 1.00 31.14 124 ARG A N 1
ATOM 947 C CA . ARG A 1 124 ? 6.564 42.577 -12.720 1.00 31.14 124 ARG A CA 1
ATOM 948 C C . ARG A 1 124 ? 7.281 43.484 -13.731 1.00 31.14 124 ARG A C 1
ATOM 950 O O . ARG A 1 124 ? 7.418 44.679 -13.470 1.00 31.14 124 ARG A O 1
ATOM 957 N N . PRO A 1 125 ? 7.531 42.976 -14.947 1.00 29.28 125 PRO A N 1
ATOM 958 C CA . PRO A 1 125 ? 6.973 43.637 -16.123 1.00 29.28 125 PRO A CA 1
ATOM 959 C C . PRO A 1 125 ? 6.154 42.677 -17.004 1.00 29.28 125 PRO A C 1
ATOM 961 O O . PRO A 1 125 ? 6.083 41.475 -16.762 1.00 29.28 125 PRO A O 1
ATOM 964 N N . ALA A 1 126 ? 5.429 43.271 -17.951 1.00 30.02 126 ALA A N 1
ATOM 965 C CA . ALA A 1 126 ? 4.309 42.714 -18.703 1.00 30.02 126 ALA A CA 1
ATOM 966 C C . ALA A 1 126 ? 4.596 41.385 -19.433 1.00 30.02 126 ALA A C 1
ATOM 968 O O . ALA A 1 126 ? 5.645 41.199 -20.043 1.00 30.02 126 ALA A O 1
ATOM 969 N N . ALA A 1 127 ? 3.612 40.482 -19.382 1.00 32.72 127 ALA A N 1
ATOM 970 C CA . ALA A 1 127 ? 3.632 39.179 -20.035 1.00 32.72 127 ALA A CA 1
ATOM 971 C C . ALA A 1 127 ? 3.402 39.302 -21.550 1.00 32.72 127 ALA A C 1
ATOM 973 O O . ALA A 1 127 ? 2.460 39.962 -21.988 1.00 32.72 127 ALA A O 1
ATOM 974 N N . LEU A 1 128 ? 4.243 38.619 -22.327 1.00 29.72 128 LEU A N 1
ATOM 975 C CA . LEU A 1 128 ? 3.975 38.268 -23.722 1.00 29.72 128 LEU A CA 1
ATOM 976 C C . LEU A 1 128 ? 2.881 37.181 -23.776 1.00 29.72 128 LEU A C 1
ATOM 978 O O . LEU A 1 128 ? 2.822 36.350 -22.863 1.00 29.72 128 LEU A O 1
ATOM 982 N N . PRO A 1 129 ? 2.022 37.156 -24.811 1.00 30.97 129 PRO A N 1
ATOM 983 C CA . PRO A 1 129 ? 0.999 36.125 -24.937 1.00 30.97 129 PRO A CA 1
ATOM 984 C C . PRO A 1 129 ? 1.648 34.766 -25.241 1.00 30.97 129 PRO A C 1
ATOM 986 O O . PRO A 1 129 ? 2.520 34.657 -26.103 1.00 30.97 129 PRO A O 1
ATOM 989 N N . ALA A 1 130 ? 1.231 33.735 -24.504 1.00 32.44 130 ALA A N 1
ATOM 990 C CA . ALA A 1 130 ? 1.627 32.351 -24.748 1.00 32.44 130 ALA A CA 1
ATOM 991 C C . ALA A 1 130 ? 0.961 31.816 -26.035 1.00 32.44 130 ALA A C 1
ATOM 993 O O . ALA A 1 130 ? -0.164 32.222 -26.334 1.00 32.44 130 ALA A O 1
ATOM 994 N N . PRO A 1 131 ? 1.622 30.919 -26.790 1.00 30.53 131 PRO A N 1
ATOM 995 C CA . PRO A 1 131 ? 1.060 30.358 -28.013 1.00 30.53 131 PRO A CA 1
ATOM 996 C C . PRO A 1 131 ? -0.144 29.452 -27.713 1.00 30.53 131 PRO A C 1
ATOM 998 O O . PRO A 1 131 ? -0.149 28.687 -26.747 1.00 30.53 131 PRO A O 1
ATOM 1001 N N . GLU A 1 132 ? -1.164 29.558 -28.562 1.00 30.91 132 GLU A N 1
ATOM 1002 C CA . GLU A 1 132 ? -2.378 28.745 -28.540 1.00 30.91 132 GLU A CA 1
ATOM 1003 C C . GLU A 1 132 ? -2.075 27.300 -28.974 1.00 30.91 132 GLU A C 1
ATOM 1005 O O . GLU A 1 132 ? -1.448 27.067 -30.007 1.00 30.91 132 GLU A O 1
ATOM 1010 N N . GLY A 1 133 ? -2.512 26.334 -28.159 1.00 27.81 133 GLY A N 1
ATOM 1011 C CA . GLY A 1 133 ? -2.247 24.896 -28.315 1.00 27.81 133 GLY A CA 1
ATOM 1012 C C . GLY A 1 133 ? -1.972 24.232 -26.960 1.00 27.81 133 GLY A C 1
ATOM 1013 O O . GLY A 1 133 ? -0.837 23.901 -26.647 1.00 27.81 133 GLY A O 1
ATOM 1014 N N . SER A 1 134 ? -2.947 24.244 -26.041 1.00 26.92 134 SER A N 1
ATOM 1015 C CA . SER A 1 134 ? -3.765 23.062 -25.677 1.00 26.92 134 SER A CA 1
ATOM 1016 C C . SER A 1 134 ? -2.956 21.932 -25.010 1.00 26.92 134 SER A C 1
ATOM 1018 O O . SER A 1 134 ? -2.121 21.321 -25.657 1.00 26.92 134 SER A O 1
ATOM 1020 N N . ALA A 1 135 ? -3.153 21.540 -23.752 1.00 27.84 135 ALA A N 1
ATOM 1021 C CA . ALA A 1 135 ? -4.318 21.620 -22.881 1.00 27.84 135 ALA A CA 1
ATOM 1022 C C . ALA A 1 135 ? -3.869 21.761 -21.415 1.00 27.84 135 ALA A C 1
ATOM 1024 O O . ALA A 1 135 ? -2.835 21.223 -21.032 1.00 27.84 135 ALA A O 1
ATOM 1025 N N . SER A 1 136 ? -4.672 22.420 -20.581 1.00 40.75 136 SER A N 1
ATOM 1026 C CA . SER A 1 136 ? -4.628 22.209 -19.130 1.00 40.75 136 SER A CA 1
ATOM 1027 C C . SER A 1 136 ? -5.368 20.910 -18.807 1.00 40.75 136 SER A C 1
ATOM 1029 O O . SER A 1 136 ? -6.578 20.873 -19.038 1.00 40.75 136 SER A O 1
ATOM 1031 N N . PRO A 1 137 ? -4.750 19.877 -18.208 1.00 34.53 137 PRO A N 1
ATOM 1032 C CA . PRO A 1 137 ? -5.492 18.770 -17.643 1.00 34.53 137 PRO A CA 1
ATOM 1033 C C . PRO A 1 137 ? -5.430 18.866 -16.118 1.00 34.53 137 PRO A C 1
ATOM 1035 O O . PRO A 1 137 ? -4.804 18.061 -15.443 1.00 34.53 137 PRO A O 1
ATOM 1038 N N . CYS A 1 138 ? -6.137 19.839 -15.545 1.00 28.36 138 CYS A N 1
ATOM 1039 C CA . CYS A 1 138 ? -6.726 19.629 -14.224 1.00 28.36 138 CYS A CA 1
ATOM 1040 C C . CYS A 1 138 ? -8.102 18.980 -14.427 1.00 28.36 138 CYS A C 1
ATOM 1042 O O . CYS A 1 138 ? -9.126 19.572 -14.098 1.00 28.36 138 CYS A O 1
ATOM 1044 N N . GLN A 1 139 ? -8.141 17.790 -15.032 1.00 32.78 139 GLN A N 1
ATOM 1045 C CA . GLN A 1 139 ? -9.330 16.943 -14.979 1.00 32.78 139 GLN A CA 1
ATOM 1046 C C . GLN A 1 139 ? -9.174 16.053 -13.746 1.00 32.78 139 GLN A C 1
ATOM 1048 O O . GLN A 1 139 ? -8.227 15.282 -13.653 1.00 32.78 139 GLN A O 1
ATOM 1053 N N . GLY A 1 140 ? -10.044 16.259 -12.756 1.00 36.69 140 GLY A N 1
ATOM 1054 C CA . GLY A 1 140 ? -9.947 15.743 -11.385 1.00 36.69 140 GLY A CA 1
ATOM 1055 C C . GLY A 1 140 ? -10.121 14.230 -11.215 1.00 36.69 140 GLY A C 1
ATOM 1056 O O . GLY A 1 140 ? -10.988 13.807 -10.454 1.00 36.69 140 GLY A O 1
ATOM 1057 N N . GLY A 1 141 ? -9.301 13.433 -11.898 1.00 50.69 141 GLY A N 1
ATOM 1058 C CA . GLY A 1 141 ? -9.130 12.001 -11.667 1.00 50.69 141 GLY A CA 1
ATOM 1059 C C . GLY A 1 141 ? -7.920 11.709 -10.777 1.00 50.69 141 GLY A C 1
ATOM 1060 O O . GLY A 1 141 ? -6.981 12.500 -10.693 1.00 50.69 141 GLY A O 1
ATOM 1061 N N . THR A 1 142 ? -7.948 10.575 -10.084 1.00 72.31 142 THR A N 1
ATOM 1062 C CA . THR A 1 142 ? -6.770 10.022 -9.401 1.00 72.31 142 THR A CA 1
ATOM 1063 C C . THR A 1 142 ? -5.892 9.259 -10.409 1.00 72.31 142 THR A C 1
ATOM 1065 O O . THR A 1 142 ? -6.314 8.993 -11.533 1.00 72.31 142 THR A O 1
ATOM 1068 N N . TRP A 1 143 ? -4.672 8.875 -10.021 1.00 81.88 143 TRP A N 1
ATOM 1069 C CA . TRP A 1 143 ? -3.794 8.014 -10.834 1.00 81.88 143 TRP A CA 1
ATOM 1070 C C . TRP A 1 143 ? -4.306 6.566 -10.952 1.00 81.88 143 TRP A C 1
ATOM 1072 O O . TRP A 1 143 ? -3.802 5.797 -11.766 1.00 81.88 143 TRP A O 1
ATOM 1082 N N . ILE A 1 144 ? -5.315 6.184 -10.162 1.00 87.06 144 ILE A N 1
ATOM 1083 C CA . ILE A 1 144 ? -5.889 4.836 -10.132 1.00 87.06 144 ILE A CA 1
ATOM 1084 C C . ILE A 1 144 ? -7.002 4.763 -11.185 1.00 87.06 144 ILE A C 1
ATOM 1086 O O . ILE A 1 144 ? -8.150 5.118 -10.928 1.00 87.06 144 ILE A O 1
ATOM 1090 N N . HIS A 1 145 ? -6.646 4.319 -12.386 1.00 90.69 145 HIS A N 1
ATOM 1091 C CA . HIS A 1 145 ? -7.567 4.057 -13.497 1.00 90.69 145 HIS A CA 1
ATOM 1092 C C . HIS A 1 145 ? -7.752 2.544 -13.712 1.00 90.69 145 HIS A C 1
ATOM 1094 O O . HIS A 1 145 ? -7.130 1.739 -13.019 1.00 90.69 145 HIS A O 1
ATOM 1100 N N . GLU A 1 146 ? -8.624 2.142 -14.644 1.00 93.44 146 GLU A N 1
ATOM 1101 C CA . GLU A 1 146 ? -9.043 0.736 -14.806 1.00 93.44 146 GLU A CA 1
ATOM 1102 C C . GLU A 1 146 ? -7.873 -0.240 -15.020 1.00 93.44 146 GLU A C 1
ATOM 1104 O O . GLU A 1 146 ? -7.892 -1.320 -14.437 1.00 93.44 146 GLU A O 1
ATOM 1109 N N . ASP A 1 147 ? -6.817 0.143 -15.747 1.00 94.06 147 ASP A N 1
ATOM 1110 C CA . ASP A 1 147 ? -5.640 -0.723 -15.942 1.00 94.06 147 ASP A CA 1
ATOM 1111 C C . ASP A 1 147 ? -4.906 -1.011 -14.621 1.00 94.06 147 ASP A C 1
ATOM 1113 O O . ASP A 1 147 ? -4.504 -2.146 -14.358 1.00 94.06 147 ASP A O 1
ATOM 1117 N N . MET A 1 148 ? -4.792 -0.006 -13.746 1.00 96.25 148 MET A N 1
ATOM 1118 C CA . MET A 1 148 ? -4.237 -0.176 -12.400 1.00 96.25 148 MET A CA 1
ATOM 1119 C C . MET A 1 148 ? -5.152 -1.049 -11.538 1.00 96.25 148 MET A C 1
ATOM 1121 O O . MET A 1 148 ? -4.672 -1.937 -10.839 1.00 96.25 148 MET A O 1
ATOM 1125 N N . ILE A 1 149 ? -6.472 -0.847 -11.602 1.00 96.94 149 ILE A N 1
ATOM 1126 C CA . ILE A 1 149 ? -7.434 -1.682 -10.865 1.00 96.94 149 ILE A CA 1
ATOM 1127 C C . ILE A 1 149 ? -7.303 -3.144 -11.300 1.00 96.94 149 ILE A C 1
ATOM 1129 O O . ILE A 1 149 ? -7.149 -4.021 -10.450 1.00 96.94 149 ILE A O 1
ATOM 1133 N N . ALA A 1 150 ? -7.291 -3.409 -12.606 1.00 97.94 150 ALA A N 1
ATOM 1134 C CA . ALA A 1 150 ? -7.152 -4.753 -13.153 1.00 97.94 150 ALA A CA 1
ATOM 1135 C C . ALA A 1 150 ? -5.828 -5.411 -12.731 1.00 97.94 150 ALA A C 1
ATOM 1137 O O . ALA A 1 150 ? -5.829 -6.560 -12.281 1.00 97.94 150 ALA A O 1
ATOM 1138 N N . ALA A 1 151 ? -4.714 -4.678 -12.814 1.00 98.19 151 ALA A N 1
ATOM 1139 C CA . ALA A 1 151 ? -3.394 -5.191 -12.464 1.00 98.19 151 ALA A CA 1
ATOM 1140 C C . ALA A 1 151 ? -3.276 -5.569 -10.977 1.00 98.19 151 ALA A C 1
ATOM 1142 O O . ALA A 1 151 ? -2.756 -6.632 -10.639 1.00 98.19 151 ALA A O 1
ATOM 1143 N N . TYR A 1 152 ? -3.805 -4.749 -10.069 1.00 98.56 152 TYR A N 1
ATOM 1144 C CA . TYR A 1 152 ? -3.744 -5.046 -8.634 1.00 98.56 152 TYR A CA 1
ATOM 1145 C C . TYR A 1 152 ? -4.807 -6.056 -8.205 1.00 98.56 152 TYR A C 1
ATOM 1147 O O . TYR A 1 152 ? -4.562 -6.817 -7.273 1.00 98.56 152 TYR A O 1
ATOM 1155 N N . CYS A 1 153 ? -5.944 -6.144 -8.902 1.00 98.69 153 CYS A N 1
ATOM 1156 C CA . CYS A 1 153 ? -6.881 -7.251 -8.716 1.00 98.69 153 CYS A CA 1
ATOM 1157 C C . CYS A 1 153 ? -6.259 -8.591 -9.138 1.00 98.69 153 CYS A C 1
ATOM 1159 O O . CYS A 1 153 ? -6.537 -9.611 -8.512 1.00 98.69 153 CYS A O 1
ATOM 1161 N N . GLU A 1 154 ? -5.392 -8.612 -10.158 1.00 98.69 154 GLU A N 1
ATOM 1162 C CA . GLU A 1 154 ? -4.572 -9.792 -10.464 1.00 98.69 154 GLU A CA 1
ATOM 1163 C C . GLU A 1 154 ? -3.601 -10.109 -9.320 1.00 98.69 154 GLU A C 1
ATOM 1165 O O . GLU A 1 154 ? -3.604 -11.223 -8.800 1.00 98.69 154 GLU A O 1
ATOM 1170 N N . LEU A 1 155 ? -2.845 -9.122 -8.828 1.00 98.69 155 LEU A N 1
ATOM 1171 C CA . LEU A 1 155 ? -1.974 -9.333 -7.664 1.00 98.69 155 LEU A CA 1
ATOM 1172 C C . LEU A 1 155 ? -2.743 -9.835 -6.432 1.00 98.69 155 LEU A C 1
ATOM 1174 O O . LEU A 1 155 ? -2.224 -10.667 -5.688 1.00 98.69 155 LEU A O 1
ATOM 1178 N N . HIS A 1 156 ? -3.976 -9.374 -6.225 1.00 98.69 156 HIS A N 1
ATOM 1179 C CA . HIS A 1 156 ? -4.842 -9.840 -5.148 1.00 98.69 156 HIS A CA 1
ATOM 1180 C C . HIS A 1 156 ? -5.239 -11.308 -5.330 1.00 98.69 156 HIS A C 1
ATOM 1182 O O . HIS A 1 156 ? -5.064 -12.110 -4.415 1.00 98.69 156 HIS A O 1
ATOM 1188 N N . ARG A 1 157 ? -5.674 -11.701 -6.536 1.00 98.38 157 ARG A N 1
ATOM 1189 C CA . ARG A 1 157 ? -5.979 -13.105 -6.867 1.00 98.38 157 ARG A CA 1
ATOM 1190 C C . ARG A 1 157 ? -4.766 -14.024 -6.714 1.00 98.38 157 ARG A C 1
ATOM 1192 O O . ARG A 1 157 ? -4.928 -15.187 -6.355 1.00 98.38 157 ARG A O 1
ATOM 1199 N N . MET A 1 158 ? -3.563 -13.508 -6.955 1.00 97.94 158 MET A N 1
ATOM 1200 C CA . MET A 1 158 ? -2.300 -14.220 -6.740 1.00 97.94 158 MET A CA 1
ATOM 1201 C C . MET A 1 158 ? -1.849 -14.259 -5.267 1.00 97.94 158 MET A C 1
ATOM 1203 O O . MET A 1 158 ? -0.829 -14.879 -4.970 1.00 97.94 158 MET A O 1
ATOM 1207 N N . GLY A 1 159 ? -2.574 -13.611 -4.347 1.00 97.75 159 GLY A N 1
ATOM 1208 C CA . GLY A 1 159 ? -2.250 -13.569 -2.917 1.00 97.75 159 GLY A CA 1
ATOM 1209 C C . GLY A 1 159 ? -1.116 -12.609 -2.549 1.00 97.75 159 GLY A C 1
ATOM 1210 O O . GLY A 1 159 ? -0.514 -12.768 -1.491 1.00 97.75 159 GLY A O 1
ATOM 1211 N N . TYR A 1 160 ? -0.800 -11.647 -3.421 1.00 98.38 160 TYR A N 1
ATOM 1212 C CA . TYR A 1 160 ? 0.206 -10.612 -3.173 1.00 98.38 160 TYR A CA 1
ATOM 1213 C C . TYR A 1 160 ? -0.396 -9.272 -2.769 1.00 98.38 160 TYR A C 1
ATOM 1215 O O . TYR A 1 160 ? 0.271 -8.523 -2.066 1.00 98.38 160 TYR A O 1
ATOM 1223 N N . ALA A 1 161 ? -1.596 -8.919 -3.231 1.00 98.56 161 ALA A N 1
ATOM 1224 C CA . ALA A 1 161 ? -2.244 -7.669 -2.837 1.00 98.56 161 ALA A CA 1
ATOM 1225 C C . ALA A 1 161 ? -3.376 -7.921 -1.842 1.00 98.56 161 ALA A C 1
ATOM 1227 O O . ALA A 1 161 ? -4.130 -8.878 -1.991 1.00 98.56 161 ALA A O 1
ATOM 1228 N N . HIS A 1 162 ? -3.495 -7.047 -0.845 1.00 98.75 162 HIS A N 1
ATOM 1229 C CA . HIS A 1 162 ? -4.444 -7.192 0.254 1.00 98.75 162 HIS A CA 1
ATOM 1230 C C . HIS A 1 162 ? -5.159 -5.880 0.555 1.00 98.75 162 HIS A C 1
ATOM 1232 O O . HIS A 1 162 ? -4.565 -4.802 0.441 1.00 98.75 162 HIS A O 1
ATOM 1238 N N . SER A 1 163 ? -6.424 -5.970 0.961 1.00 98.75 163 S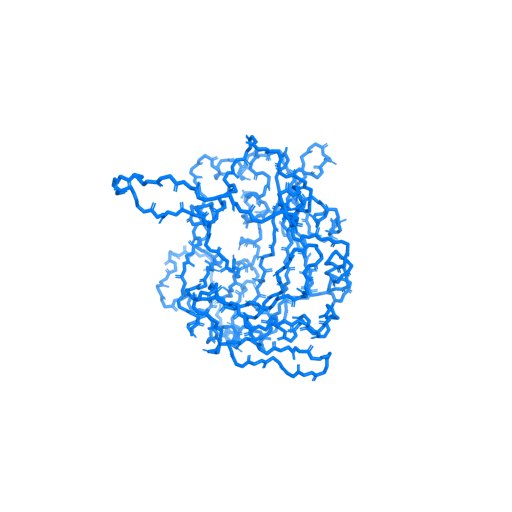ER A N 1
ATOM 1239 C CA . SER A 1 163 ? -7.233 -4.844 1.428 1.00 98.75 163 SER A CA 1
ATOM 1240 C C . SER A 1 163 ? -7.518 -4.944 2.917 1.00 98.75 163 SER A C 1
ATOM 1242 O O . SER A 1 163 ? -7.788 -6.018 3.444 1.00 98.75 163 SER A O 1
ATOM 1244 N N . VAL A 1 164 ? -7.526 -3.793 3.589 1.00 98.69 164 VAL A N 1
ATOM 1245 C CA . VAL A 1 164 ? -8.041 -3.648 4.953 1.00 98.69 164 VAL A CA 1
ATOM 1246 C C . VAL A 1 164 ? -9.202 -2.674 4.918 1.00 98.69 164 VAL A C 1
ATOM 1248 O O . VAL A 1 164 ? -9.077 -1.540 4.450 1.00 98.69 164 VAL A O 1
ATOM 1251 N N . GLU A 1 165 ? -10.345 -3.135 5.399 1.00 98.50 165 GLU A N 1
ATOM 1252 C CA . GLU A 1 165 ? -11.642 -2.526 5.148 1.00 98.50 165 GLU A CA 1
ATOM 1253 C C . GLU A 1 165 ? -12.292 -2.127 6.465 1.00 98.50 165 GLU A C 1
ATOM 1255 O O . GLU A 1 165 ? -12.467 -2.965 7.346 1.00 98.50 165 GLU A O 1
ATOM 1260 N N . THR A 1 166 ? -12.698 -0.867 6.584 1.00 98.56 166 THR A N 1
ATOM 1261 C CA . THR A 1 166 ? -13.462 -0.379 7.733 1.00 98.56 166 THR A CA 1
ATOM 1262 C C . THR A 1 166 ? -14.933 -0.287 7.357 1.00 98.56 166 THR A C 1
ATOM 1264 O O . THR A 1 166 ? -15.322 0.522 6.509 1.00 98.56 166 THR A O 1
ATOM 1267 N N . TRP A 1 167 ? -15.758 -1.077 8.031 1.00 98.25 167 TRP A N 1
ATOM 1268 C CA . TRP A 1 167 ? -17.200 -1.140 7.844 1.00 98.25 167 TRP A CA 1
ATOM 1269 C C . TRP A 1 167 ? -17.916 -0.437 8.999 1.00 98.25 167 TRP A C 1
ATOM 1271 O O . TRP A 1 167 ? -17.623 -0.689 10.166 1.00 98.25 167 TRP A O 1
ATOM 1281 N N . ILE A 1 168 ? -18.857 0.452 8.682 1.00 97.38 168 ILE A N 1
ATOM 1282 C CA . ILE A 1 168 ? -19.697 1.163 9.658 1.00 97.38 168 ILE A CA 1
ATOM 1283 C C . ILE A 1 168 ? -21.144 1.035 9.190 1.00 97.38 168 ILE A C 1
ATOM 1285 O O . ILE A 1 168 ? -21.438 1.306 8.025 1.00 97.38 168 ILE A O 1
ATOM 1289 N N . ASP A 1 169 ? -22.031 0.573 10.073 1.00 95.75 169 ASP A N 1
ATOM 1290 C CA . ASP A 1 169 ? -23.448 0.320 9.768 1.00 95.75 169 ASP A CA 1
ATOM 1291 C C . ASP A 1 169 ? -23.652 -0.550 8.509 1.00 95.75 169 ASP A C 1
ATOM 1293 O O . ASP A 1 169 ? -24.507 -0.283 7.663 1.00 95.75 169 ASP A O 1
ATOM 1297 N N . GLY A 1 170 ? -22.802 -1.572 8.343 1.00 95.81 170 GLY A N 1
ATOM 1298 C CA . GLY A 1 170 ? -22.830 -2.490 7.198 1.00 95.81 170 GLY A CA 1
ATOM 1299 C C . GLY A 1 170 ? -22.339 -1.896 5.872 1.00 95.81 170 GLY A C 1
ATOM 1300 O O . GLY A 1 170 ? -22.421 -2.566 4.844 1.00 95.81 170 GLY A O 1
ATOM 1301 N N . LYS A 1 171 ? -21.815 -0.664 5.864 1.00 97.62 171 LYS A N 1
ATOM 1302 C CA . LYS A 1 171 ? -21.285 0.008 4.669 1.00 97.62 171 LYS A CA 1
ATOM 1303 C C . LYS A 1 171 ? -19.768 0.112 4.726 1.00 97.62 171 LYS A C 1
ATOM 1305 O O . LYS A 1 171 ? -19.211 0.432 5.774 1.00 97.62 171 LYS A O 1
ATOM 1310 N N . LEU A 1 172 ? -19.113 -0.070 3.581 1.00 98.19 172 LEU A N 1
ATOM 1311 C CA . LEU A 1 172 ? -17.681 0.171 3.436 1.00 98.19 172 LEU A CA 1
ATOM 1312 C C . LEU A 1 172 ? -17.396 1.678 3.576 1.00 98.19 172 LEU A C 1
ATOM 1314 O O . LEU A 1 172 ? -17.631 2.474 2.665 1.00 98.19 172 LEU A O 1
ATOM 1318 N N . ALA A 1 173 ? -16.931 2.076 4.757 1.00 97.81 173 ALA A N 1
ATOM 1319 C CA . ALA A 1 173 ? -16.781 3.469 5.163 1.00 97.81 173 ALA A CA 1
ATOM 1320 C C . ALA A 1 173 ? -15.374 4.023 4.895 1.00 97.81 173 ALA A C 1
ATOM 1322 O O . ALA A 1 173 ? -15.165 5.237 4.911 1.00 97.81 173 ALA A O 1
ATOM 1323 N N . GLY A 1 174 ? -14.403 3.150 4.660 1.00 98.12 174 GLY A N 1
ATOM 1324 C CA . GLY A 1 174 ? -13.030 3.492 4.324 1.00 98.12 174 GLY A CA 1
ATOM 1325 C C . GLY A 1 174 ? -12.176 2.239 4.251 1.00 98.12 174 GLY A C 1
ATOM 1326 O O . GLY A 1 174 ? -12.636 1.140 4.555 1.00 98.12 174 GLY A O 1
ATOM 1327 N N . GLY A 1 175 ? -10.923 2.405 3.866 1.00 98.12 175 GLY A N 1
ATOM 1328 C CA . GLY A 1 175 ? -9.999 1.288 3.767 1.00 98.12 175 GLY A CA 1
ATOM 1329 C C . GLY A 1 175 ? -8.692 1.687 3.115 1.00 98.12 175 GLY A C 1
ATOM 1330 O O . GLY A 1 175 ? -8.512 2.834 2.700 1.00 98.12 175 GLY A O 1
ATOM 1331 N N . LEU A 1 176 ? -7.790 0.721 3.038 1.00 98.31 176 LEU A N 1
ATOM 1332 C CA . LEU A 1 176 ? -6.528 0.816 2.319 1.00 98.31 176 LEU A CA 1
ATOM 1333 C C . LEU A 1 176 ? -6.262 -0.492 1.588 1.00 98.31 176 LEU A C 1
ATOM 1335 O O . LEU A 1 176 ? -6.781 -1.537 1.982 1.00 98.31 176 LEU A O 1
ATOM 1339 N N . TYR A 1 177 ? -5.426 -0.434 0.562 1.00 98.69 177 TYR A N 1
ATOM 1340 C CA . TYR A 1 177 ? -4.875 -1.631 -0.060 1.00 98.69 177 TYR A CA 1
ATOM 1341 C C . TYR A 1 177 ? -3.362 -1.509 -0.200 1.00 98.69 177 TYR A C 1
ATOM 1343 O O . TYR A 1 177 ? -2.797 -0.409 -0.160 1.00 98.69 177 TYR A O 1
ATOM 1351 N N . GLY A 1 178 ? -2.705 -2.651 -0.344 1.00 98.44 178 GLY A N 1
ATOM 1352 C CA . GLY A 1 178 ? -1.270 -2.710 -0.543 1.00 98.44 178 GLY A CA 1
ATOM 1353 C C . GLY A 1 178 ? -0.805 -4.043 -1.095 1.00 98.44 178 GLY A C 1
ATOM 1354 O O . GLY A 1 178 ? -1.577 -4.995 -1.163 1.00 98.44 178 GLY A O 1
ATOM 1355 N N . VAL A 1 179 ? 0.464 -4.101 -1.482 1.00 98.69 179 VAL A N 1
ATOM 1356 C CA . VAL A 1 179 ? 1.142 -5.335 -1.901 1.00 98.69 179 VAL A CA 1
ATOM 1357 C C . VAL A 1 179 ? 1.970 -5.861 -0.729 1.00 98.69 179 VAL A C 1
ATOM 1359 O O . VAL A 1 179 ? 2.551 -5.079 0.014 1.00 98.69 179 VAL A O 1
ATOM 1362 N N . CYS A 1 180 ? 2.055 -7.171 -0.535 1.00 98.50 180 CYS A N 1
ATOM 1363 C CA . CYS A 1 180 ? 2.895 -7.799 0.472 1.00 98.50 180 CYS A CA 1
ATOM 1364 C C . CYS A 1 180 ? 3.863 -8.788 -0.177 1.00 98.50 180 CYS A C 1
ATOM 1366 O O . CYS A 1 180 ? 3.458 -9.735 -0.845 1.00 98.50 180 CYS A O 1
ATOM 1368 N N . ILE A 1 181 ? 5.162 -8.598 0.060 1.00 97.94 181 ILE A N 1
ATOM 1369 C CA . ILE A 1 181 ? 6.216 -9.517 -0.381 1.00 97.94 181 ILE A CA 1
ATOM 1370 C C . ILE A 1 181 ? 7.109 -9.824 0.818 1.00 97.94 181 ILE A C 1
ATOM 1372 O O . ILE A 1 181 ? 7.779 -8.942 1.355 1.00 97.94 181 ILE A O 1
ATOM 1376 N N . GLY A 1 182 ? 7.119 -11.085 1.254 1.00 96.12 182 GLY A N 1
ATOM 1377 C CA . GLY A 1 182 ? 7.828 -11.500 2.463 1.00 96.12 182 GLY A CA 1
ATOM 1378 C C . GLY A 1 182 ? 7.318 -10.749 3.697 1.00 96.12 182 GLY A C 1
ATOM 1379 O O . GLY A 1 182 ? 6.181 -10.954 4.119 1.00 96.12 182 GLY A O 1
ATOM 1380 N N . ARG A 1 183 ? 8.157 -9.881 4.271 1.00 96.50 183 ARG A N 1
ATOM 1381 C CA . ARG A 1 183 ? 7.842 -9.012 5.426 1.00 96.50 183 ARG A CA 1
ATOM 1382 C C . ARG A 1 183 ? 7.892 -7.521 5.078 1.00 96.50 183 ARG A C 1
ATOM 1384 O O . ARG A 1 183 ? 8.185 -6.676 5.925 1.00 96.50 183 ARG A O 1
ATOM 1391 N N . MET A 1 184 ? 7.617 -7.221 3.811 1.00 97.62 184 MET A N 1
ATOM 1392 C CA . MET A 1 184 ? 7.472 -5.880 3.264 1.00 97.62 184 MET A CA 1
ATOM 1393 C C . MET A 1 184 ? 6.024 -5.668 2.819 1.00 97.62 184 MET A C 1
ATOM 1395 O O . MET A 1 184 ? 5.544 -6.402 1.956 1.00 97.62 184 MET A O 1
ATOM 1399 N N . PHE A 1 185 ? 5.340 -4.677 3.391 1.00 98.50 185 PHE A N 1
ATOM 1400 C CA . PHE A 1 185 ? 4.009 -4.254 2.955 1.00 98.50 185 PHE A CA 1
ATOM 1401 C C . PHE A 1 185 ? 4.115 -2.893 2.265 1.00 98.50 185 PHE A C 1
ATOM 1403 O O . PHE A 1 185 ? 4.566 -1.927 2.867 1.00 98.50 185 PHE A O 1
ATOM 1410 N N . TYR A 1 186 ? 3.708 -2.789 1.010 1.00 98.56 186 TYR A N 1
ATOM 1411 C CA . TYR A 1 186 ? 3.701 -1.549 0.241 1.00 98.56 186 TYR A CA 1
ATOM 1412 C C . TYR A 1 186 ? 2.286 -0.985 0.292 1.00 98.56 186 TYR A C 1
ATOM 1414 O O . TYR A 1 186 ? 1.395 -1.503 -0.373 1.00 98.56 186 TYR A O 1
ATOM 1422 N N . GLY A 1 187 ? 2.053 0.016 1.145 1.00 97.38 187 GLY A N 1
ATOM 1423 C CA . GLY A 1 187 ? 0.742 0.650 1.258 1.00 97.38 187 GLY A CA 1
ATOM 1424 C C . GLY A 1 187 ? 0.522 1.578 0.073 1.00 97.38 187 GLY A C 1
ATOM 1425 O O . GLY A 1 187 ? 1.235 2.561 -0.046 1.00 97.38 187 GLY A O 1
ATOM 1426 N N . GLU A 1 188 ? -0.437 1.274 -0.793 1.00 96.31 188 GLU A N 1
ATOM 1427 C CA . GLU A 1 188 ? -0.586 1.953 -2.088 1.00 96.31 188 GLU A CA 1
ATOM 1428 C C . GLU A 1 188 ? -1.464 3.194 -1.996 1.00 96.31 188 GLU A C 1
ATOM 1430 O O . GLU A 1 188 ? -1.126 4.278 -2.468 1.00 96.31 188 GLU A O 1
ATOM 1435 N N . SER A 1 189 ? -2.641 3.036 -1.396 1.00 95.12 189 SER A N 1
ATOM 1436 C CA . SER A 1 189 ? -3.587 4.129 -1.233 1.00 95.12 189 SER A CA 1
ATOM 1437 C C . SER A 1 189 ? -4.613 3.797 -0.162 1.00 95.12 189 SER A C 1
ATOM 1439 O O . SER A 1 189 ? -4.789 2.645 0.239 1.00 95.12 189 SER A O 1
ATOM 1441 N N . MET A 1 190 ? -5.309 4.832 0.292 1.00 95.88 190 MET A N 1
ATOM 1442 C CA . MET A 1 190 ? -6.406 4.720 1.241 1.00 95.88 190 MET A CA 1
ATOM 1443 C C . MET A 1 190 ? -7.491 5.748 0.946 1.00 95.88 190 MET A C 1
ATOM 1445 O O . MET A 1 190 ? -7.224 6.821 0.397 1.00 95.88 190 MET A O 1
ATOM 1449 N N . PHE A 1 191 ? -8.709 5.447 1.380 1.00 96.12 191 PHE A N 1
ATOM 1450 C CA . PHE A 1 191 ? -9.854 6.344 1.277 1.00 96.12 191 PHE A CA 1
ATOM 1451 C C . PHE A 1 191 ? -10.673 6.343 2.567 1.00 96.12 191 PHE A C 1
ATOM 1453 O O . PHE A 1 191 ? -10.623 5.407 3.368 1.00 96.12 191 PHE A O 1
ATOM 1460 N N . SER A 1 192 ? -11.436 7.416 2.773 1.00 95.81 192 SER A N 1
ATOM 1461 C CA . SER A 1 192 ? -12.270 7.596 3.959 1.00 95.81 192 SER A CA 1
ATOM 1462 C C . SER A 1 192 ? -13.544 8.343 3.581 1.00 95.81 192 SER A C 1
ATOM 1464 O O . SER A 1 192 ? -13.492 9.519 3.232 1.00 95.81 192 SER A O 1
ATOM 1466 N N . ASN A 1 193 ? -14.683 7.668 3.698 1.00 95.56 193 ASN A N 1
ATOM 1467 C CA . ASN A 1 193 ? -16.024 8.233 3.523 1.00 95.56 193 ASN A CA 1
ATOM 1468 C C . ASN A 1 193 ? -16.713 8.530 4.866 1.00 95.56 193 ASN A C 1
ATOM 1470 O O . ASN A 1 193 ? -17.745 9.195 4.899 1.00 95.56 193 ASN A O 1
ATOM 1474 N N . ALA A 1 194 ? -16.131 8.074 5.977 1.00 95.25 194 ALA A N 1
ATOM 1475 C CA . ALA A 1 194 ? -16.524 8.441 7.333 1.00 95.25 194 ALA A CA 1
ATOM 1476 C C . ALA A 1 194 ? -15.314 8.905 8.155 1.00 95.25 194 ALA A C 1
ATOM 1478 O O . ALA A 1 194 ? -14.157 8.653 7.801 1.00 95.25 194 ALA A O 1
ATOM 1479 N N . SER A 1 195 ? -15.576 9.584 9.272 1.00 94.50 195 SER A N 1
ATOM 1480 C CA . SER A 1 195 ? -14.525 10.058 10.174 1.00 94.50 195 SER A CA 1
ATOM 1481 C C . SER A 1 195 ? -13.684 8.893 10.702 1.00 94.50 195 SER A C 1
ATOM 1483 O O . SER A 1 195 ? -14.212 7.910 11.212 1.00 94.50 195 SER A O 1
ATOM 1485 N N . ASN A 1 196 ? -12.360 9.027 10.597 1.00 95.75 196 ASN A N 1
ATOM 1486 C CA . ASN A 1 196 ? -11.354 8.045 11.016 1.00 95.75 196 ASN A CA 1
ATOM 1487 C C . ASN A 1 196 ? -11.366 6.686 10.292 1.00 95.75 196 ASN A C 1
ATOM 1489 O O . ASN A 1 196 ? -10.534 5.854 10.639 1.00 95.75 196 ASN A O 1
ATOM 1493 N N . ALA A 1 197 ? -12.217 6.450 9.289 1.00 97.31 197 ALA A N 1
ATOM 1494 C CA . ALA A 1 197 ? -12.347 5.123 8.686 1.00 97.31 197 ALA A CA 1
ATOM 1495 C C . ALA A 1 197 ? -11.030 4.594 8.079 1.00 97.31 197 ALA A C 1
ATOM 1497 O O . ALA A 1 197 ? -10.647 3.460 8.361 1.00 97.31 197 ALA A O 1
ATOM 1498 N N . SER A 1 198 ? -10.275 5.418 7.342 1.00 96.50 198 SER A N 1
ATOM 1499 C CA . SER A 1 198 ? -8.947 5.019 6.838 1.00 96.50 198 SER A CA 1
ATOM 1500 C C . SER A 1 198 ? -7.909 4.820 7.951 1.00 96.50 198 SER A C 1
ATOM 1502 O O . SER A 1 198 ? -7.079 3.917 7.878 1.00 96.50 198 SER A O 1
ATOM 1504 N N . LYS A 1 199 ? -7.965 5.636 9.014 1.00 97.56 199 LYS A N 1
ATOM 1505 C CA . LYS A 1 199 ? -7.060 5.508 10.168 1.00 97.56 199 LYS A CA 1
ATOM 1506 C C . LYS A 1 199 ? -7.314 4.218 10.938 1.00 97.56 199 LYS A C 1
ATOM 1508 O O . LYS A 1 199 ? -6.360 3.638 11.440 1.00 97.56 199 LYS A O 1
ATOM 1513 N N . ILE A 1 200 ? -8.576 3.797 11.054 1.00 98.19 200 ILE A N 1
ATOM 1514 C CA . ILE A 1 200 ? -8.961 2.522 11.671 1.00 98.19 200 ILE A CA 1
ATOM 1515 C C . ILE A 1 200 ? -8.327 1.373 10.882 1.00 98.19 200 ILE A C 1
ATOM 1517 O O . ILE A 1 200 ? -7.610 0.573 11.476 1.00 98.19 200 ILE A O 1
ATOM 1521 N N . ALA A 1 201 ? -8.483 1.358 9.554 1.00 98.38 201 ALA A N 1
ATOM 1522 C CA . ALA A 1 201 ? -7.865 0.346 8.696 1.00 98.38 201 ALA A CA 1
ATOM 1523 C C . ALA A 1 201 ? -6.335 0.304 8.866 1.00 98.38 201 ALA A C 1
ATOM 1525 O O . ALA A 1 201 ? -5.766 -0.763 9.084 1.00 98.38 201 ALA A O 1
ATOM 1526 N N . LEU A 1 202 ? -5.664 1.463 8.857 1.00 98.50 202 LEU A N 1
ATOM 1527 C CA . LEU A 1 202 ? -4.211 1.531 9.055 1.00 98.50 202 LEU A CA 1
ATOM 1528 C C . LEU A 1 202 ? -3.775 1.080 10.457 1.00 98.50 202 LEU A C 1
ATOM 1530 O O . LEU A 1 202 ? -2.770 0.385 10.585 1.00 98.50 202 LEU A O 1
ATOM 1534 N N . ALA A 1 203 ? -4.521 1.445 11.502 1.00 98.25 203 ALA A N 1
ATOM 1535 C CA . ALA A 1 203 ? -4.230 1.026 12.870 1.00 98.25 203 ALA A CA 1
ATOM 1536 C C . ALA A 1 203 ? -4.364 -0.495 13.034 1.00 98.25 203 ALA A C 1
ATOM 1538 O O . ALA A 1 203 ? -3.496 -1.120 13.642 1.00 98.25 203 ALA A O 1
ATOM 1539 N N . HIS A 1 204 ? -5.419 -1.088 12.467 1.00 98.44 204 HIS A N 1
ATOM 1540 C CA . HIS A 1 204 ? -5.616 -2.537 12.467 1.00 98.44 204 HIS A CA 1
ATOM 1541 C C . HIS A 1 204 ? -4.542 -3.258 11.665 1.00 98.44 204 HIS A C 1
ATOM 1543 O O . HIS A 1 204 ? -3.995 -4.229 12.173 1.00 98.44 204 HIS A O 1
ATOM 1549 N N . LEU A 1 205 ? -4.173 -2.758 10.480 1.00 98.44 205 LEU A N 1
ATOM 1550 C CA . LEU A 1 205 ? -3.045 -3.307 9.730 1.00 98.44 205 LEU A CA 1
ATOM 1551 C C . LEU A 1 205 ? -1.773 -3.299 10.586 1.00 98.44 205 LEU A C 1
ATOM 1553 O O . LEU A 1 205 ? -1.162 -4.342 10.787 1.00 98.44 205 LEU A O 1
ATOM 1557 N N . ALA A 1 206 ? -1.391 -2.140 11.129 1.00 97.38 206 ALA A N 1
ATOM 1558 C CA . ALA A 1 206 ? -0.170 -2.006 11.918 1.00 97.38 206 ALA A CA 1
ATOM 1559 C C . ALA A 1 206 ? -0.160 -2.958 13.128 1.00 97.38 206 ALA A C 1
ATOM 1561 O O . ALA A 1 206 ? 0.818 -3.673 13.349 1.00 97.38 206 ALA A O 1
ATOM 1562 N N . ARG A 1 207 ? -1.271 -3.031 13.871 1.00 96.56 207 ARG A N 1
ATOM 1563 C CA . ARG A 1 207 ? -1.394 -3.911 15.039 1.00 96.56 207 ARG A CA 1
ATOM 1564 C C . ARG A 1 207 ? -1.415 -5.395 14.663 1.00 96.56 207 ARG A C 1
ATOM 1566 O O . ARG A 1 207 ? -0.821 -6.204 15.372 1.00 96.56 207 ARG A O 1
ATOM 1573 N N . GLN A 1 208 ? -2.060 -5.761 13.558 1.00 96.62 208 GLN A N 1
ATOM 1574 C CA . GLN A 1 208 ? -2.092 -7.143 13.088 1.00 96.62 208 GLN A CA 1
ATOM 1575 C C . GLN A 1 208 ? -0.709 -7.608 12.624 1.00 96.62 208 GLN A C 1
ATOM 1577 O O . GLN A 1 208 ? -0.268 -8.692 13.002 1.00 96.62 208 GLN A O 1
ATOM 1582 N N . LEU A 1 209 ? 0.010 -6.774 11.865 1.00 95.38 209 LEU A N 1
ATOM 1583 C CA . LEU A 1 209 ? 1.383 -7.061 11.445 1.00 95.38 209 LEU A CA 1
ATOM 1584 C C . LEU A 1 209 ? 2.308 -7.231 12.661 1.00 95.38 209 LEU A C 1
ATOM 1586 O O . LEU A 1 209 ? 3.112 -8.161 12.702 1.00 95.38 209 LEU A O 1
ATOM 1590 N N . GLU A 1 210 ? 2.170 -6.386 13.683 1.00 91.94 210 GLU A N 1
ATOM 1591 C CA . GLU A 1 210 ? 2.900 -6.546 14.945 1.00 91.94 210 GLU A CA 1
ATOM 1592 C C . GLU A 1 210 ? 2.594 -7.898 15.614 1.00 91.94 210 GLU A C 1
ATOM 1594 O O . GLU A 1 210 ? 3.516 -8.638 15.965 1.00 91.94 210 GLU A O 1
ATOM 1599 N N . ARG A 1 211 ? 1.312 -8.273 15.718 1.00 92.00 211 ARG A N 1
ATOM 1600 C CA . ARG A 1 211 ? 0.878 -9.546 16.318 1.00 92.00 211 ARG A CA 1
ATOM 1601 C C . ARG A 1 211 ? 1.366 -10.770 15.545 1.00 92.00 211 ARG A C 1
ATOM 1603 O O . ARG A 1 211 ? 1.737 -11.769 16.155 1.00 92.00 211 ARG A O 1
ATOM 1610 N N . TRP A 1 212 ? 1.443 -10.677 14.220 1.00 93.06 212 TRP A N 1
ATOM 1611 C CA . TRP A 1 212 ? 2.036 -11.705 13.358 1.00 93.06 212 TRP A CA 1
ATOM 1612 C C . TRP A 1 212 ? 3.567 -11.741 13.386 1.00 93.06 212 TRP A C 1
ATOM 1614 O O . TRP A 1 212 ? 4.165 -12.499 12.616 1.00 93.06 212 TRP A O 1
ATOM 1624 N N . GLN A 1 213 ? 4.211 -10.924 14.229 1.00 90.94 213 GLN A N 1
ATOM 1625 C CA . GLN A 1 213 ? 5.666 -10.783 14.281 1.00 90.94 213 GLN A CA 1
ATOM 1626 C C . GLN A 1 213 ? 6.229 -10.506 12.881 1.00 90.94 213 GLN A C 1
ATOM 1628 O O . GLN A 1 213 ? 7.150 -11.171 12.407 1.00 90.94 213 GLN A O 1
ATOM 1633 N N . PHE A 1 214 ? 5.604 -9.564 12.169 1.00 91.50 214 PHE A N 1
ATOM 1634 C CA . PHE A 1 214 ? 5.951 -9.209 10.801 1.00 91.50 214 PHE A CA 1
ATOM 1635 C C . PHE A 1 214 ? 7.357 -8.624 10.772 1.00 91.50 214 PHE A C 1
ATOM 1637 O O . PHE A 1 214 ? 7.489 -7.432 10.974 1.00 91.50 214 PHE A O 1
ATOM 1644 N N . GLY A 1 215 ? 8.385 -9.454 10.587 1.00 88.44 215 GLY A N 1
ATOM 1645 C CA . GLY A 1 215 ? 9.813 -9.127 10.559 1.00 88.44 215 GLY A CA 1
ATOM 1646 C C . GLY A 1 215 ? 10.649 -10.401 10.350 1.00 88.44 215 GLY A C 1
ATOM 1647 O O . GLY A 1 215 ? 10.071 -11.491 10.277 1.00 88.44 215 GLY A O 1
ATOM 1648 N N . PRO A 1 216 ? 11.985 -10.311 10.214 1.00 83.25 216 PRO A N 1
ATOM 1649 C CA . PRO A 1 216 ? 12.834 -11.488 10.051 1.00 83.25 216 PRO A CA 1
ATOM 1650 C C . PRO A 1 216 ? 12.723 -12.420 11.265 1.00 83.25 216 PRO A C 1
ATOM 1652 O O . PRO A 1 216 ? 12.951 -12.012 12.405 1.00 83.25 216 PRO A O 1
ATOM 1655 N N . SER A 1 217 ? 12.380 -13.689 11.036 1.00 67.38 217 SER A N 1
ATOM 1656 C CA . SER A 1 217 ? 12.293 -14.684 12.106 1.00 67.38 217 SER A CA 1
ATOM 1657 C C . SER A 1 217 ? 13.694 -15.029 12.616 1.00 67.38 217 SER A C 1
ATOM 1659 O O . SER A 1 217 ? 14.368 -15.904 12.078 1.00 67.38 217 SER A O 1
ATOM 1661 N N . THR A 1 218 ? 14.158 -14.362 13.670 1.00 56.00 218 THR A N 1
ATOM 1662 C CA . THR A 1 218 ? 15.320 -14.845 14.425 1.00 56.00 218 THR A CA 1
ATOM 1663 C C . THR A 1 218 ? 14.855 -15.996 15.314 1.00 56.00 218 THR A C 1
ATOM 1665 O O . THR A 1 218 ? 13.935 -15.803 16.106 1.00 56.00 218 THR A O 1
ATOM 1668 N N . GLY A 1 219 ? 15.441 -17.187 15.164 1.00 46.03 219 GLY A N 1
ATOM 1669 C CA . GLY A 1 219 ? 15.033 -18.398 15.886 1.00 46.03 219 GLY A CA 1
ATOM 1670 C C . GLY A 1 219 ? 14.774 -18.186 17.388 1.00 46.03 219 GLY A C 1
ATOM 1671 O O . GLY A 1 219 ? 15.543 -17.506 18.058 1.00 46.03 219 GLY A O 1
ATOM 1672 N N . LEU A 1 220 ? 13.670 -18.780 17.864 1.00 38.91 220 LEU A N 1
ATOM 1673 C CA . LEU A 1 220 ? 13.213 -18.968 19.252 1.00 38.91 220 LEU A CA 1
ATOM 1674 C C . LEU A 1 220 ? 13.598 -17.899 20.297 1.00 38.91 220 LEU A C 1
ATOM 1676 O O . LEU A 1 220 ? 14.712 -17.898 20.816 1.00 38.91 220 LEU A O 1
ATOM 1680 N N . ARG A 1 221 ? 12.586 -17.196 20.825 1.00 42.53 221 ARG A N 1
ATOM 1681 C CA . ARG A 1 221 ? 12.452 -16.994 22.280 1.00 42.53 221 ARG A CA 1
ATOM 1682 C C . ARG A 1 221 ? 10.993 -17.119 22.715 1.00 42.53 221 ARG A C 1
ATOM 1684 O O . ARG A 1 221 ? 10.188 -16.216 22.536 1.00 42.53 221 ARG A O 1
ATOM 1691 N N . THR A 1 222 ? 10.677 -18.260 23.317 1.00 39.03 222 THR A N 1
ATOM 1692 C CA . THR A 1 222 ? 9.507 -18.465 24.173 1.00 39.03 222 THR A CA 1
ATOM 1693 C C . THR A 1 222 ? 9.702 -17.678 25.473 1.00 39.03 222 THR A C 1
ATOM 1695 O O . THR A 1 222 ? 10.583 -18.012 26.264 1.00 39.03 222 THR A O 1
ATOM 1698 N N . GLY A 1 223 ? 8.906 -16.637 25.704 1.00 35.69 223 GLY A N 1
ATOM 1699 C CA . GLY A 1 223 ? 8.913 -15.857 26.944 1.00 35.69 223 GLY A CA 1
ATOM 1700 C C . GLY A 1 223 ? 7.709 -14.920 26.997 1.00 35.69 223 GLY A C 1
ATOM 1701 O O . GLY A 1 223 ? 7.350 -14.337 25.983 1.00 35.69 223 GLY A O 1
ATOM 1702 N N . ARG A 1 224 ? 7.047 -14.855 28.158 1.00 35.56 224 ARG A N 1
ATOM 1703 C CA . ARG A 1 224 ? 5.766 -14.169 28.408 1.00 35.56 224 ARG A CA 1
ATOM 1704 C C . ARG A 1 224 ? 5.742 -12.704 27.948 1.00 35.56 224 ARG A C 1
ATOM 1706 O O . ARG A 1 224 ? 6.716 -11.980 28.114 1.00 35.56 224 ARG A O 1
ATOM 1713 N N . PHE A 1 225 ? 4.577 -12.309 27.434 1.00 47.00 225 PHE A N 1
ATOM 1714 C CA . PHE A 1 225 ? 4.211 -10.961 27.010 1.00 47.00 225 PHE A CA 1
ATOM 1715 C C . PHE A 1 225 ? 4.089 -10.010 28.206 1.00 47.00 225 PHE A C 1
ATOM 1717 O O . PHE A 1 225 ? 3.058 -9.978 28.864 1.00 47.00 225 PHE A O 1
ATOM 1724 N N . ASP A 1 226 ? 5.130 -9.216 28.419 1.00 38.22 226 ASP A N 1
ATOM 1725 C CA . ASP A 1 226 ? 5.052 -7.855 28.947 1.00 38.22 226 ASP A CA 1
ATOM 1726 C C . ASP A 1 226 ? 6.011 -7.044 28.067 1.00 38.22 226 ASP A C 1
ATOM 1728 O O . ASP A 1 226 ? 7.225 -7.201 28.180 1.00 38.22 226 ASP A O 1
ATOM 1732 N N . MET A 1 227 ? 5.494 -6.269 27.106 1.00 42.41 227 MET A N 1
ATOM 1733 C CA . MET A 1 227 ? 6.325 -5.548 26.129 1.00 42.41 227 MET A CA 1
ATOM 1734 C C . MET A 1 227 ? 6.687 -4.152 26.657 1.00 42.41 227 MET A C 1
ATOM 1736 O O . MET A 1 227 ? 5.804 -3.292 26.738 1.00 42.41 227 MET A O 1
ATOM 1740 N N . PRO A 1 228 ? 7.962 -3.869 26.989 1.00 38.69 228 PRO A N 1
ATOM 1741 C CA . PRO A 1 228 ? 8.434 -2.505 27.143 1.00 38.69 228 PRO A CA 1
ATOM 1742 C C . PRO A 1 228 ? 8.594 -1.862 25.757 1.00 38.69 228 PRO A C 1
ATOM 1744 O O . PRO A 1 228 ? 8.660 -2.538 24.732 1.00 38.69 228 PRO A O 1
ATOM 1747 N N . VAL A 1 229 ? 8.678 -0.532 25.738 1.00 44.50 229 VAL A N 1
ATOM 1748 C CA . VAL A 1 229 ? 8.994 0.282 24.555 1.00 44.50 229 VAL A CA 1
ATOM 1749 C C . VAL A 1 229 ? 10.209 -0.302 23.816 1.00 44.50 229 VAL A C 1
ATOM 1751 O O . VAL A 1 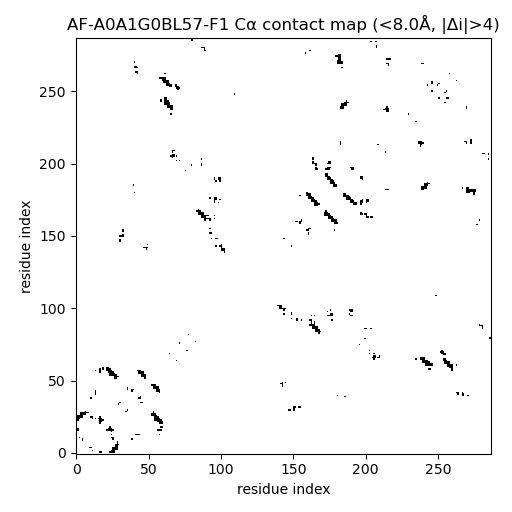229 ? 11.290 -0.385 24.399 1.00 44.50 229 VAL A O 1
ATOM 1754 N N . LEU A 1 230 ? 10.021 -0.691 22.546 1.00 47.47 230 LEU A N 1
ATOM 1755 C CA . LEU A 1 230 ? 11.065 -1.267 21.691 1.00 47.47 230 LEU A CA 1
ATOM 1756 C C . LEU A 1 230 ? 12.290 -0.346 21.645 1.00 47.47 230 LEU A C 1
ATOM 1758 O O . LEU A 1 230 ? 12.193 0.854 21.368 1.00 47.47 230 LEU A O 1
ATOM 1762 N N . SER A 1 231 ? 13.462 -0.909 21.914 1.00 43.00 231 SER A N 1
ATOM 1763 C CA . SER A 1 231 ? 14.725 -0.187 21.793 1.00 43.00 231 SER A CA 1
ATOM 1764 C C . SER A 1 231 ? 15.029 0.148 20.321 1.00 43.00 231 SER A C 1
ATOM 1766 O O . SER A 1 231 ? 14.613 -0.559 19.403 1.00 43.00 231 SER A O 1
ATOM 1768 N N . LYS A 1 232 ? 15.828 1.198 20.065 1.00 44.34 232 LYS A N 1
ATOM 1769 C CA . LYS A 1 232 ? 16.273 1.605 18.707 1.00 44.34 232 LYS A CA 1
ATOM 1770 C C . LYS A 1 232 ? 16.910 0.467 17.886 1.00 44.34 232 LYS A C 1
ATOM 1772 O O . LYS A 1 232 ? 16.933 0.547 16.664 1.00 44.34 232 LYS A O 1
ATOM 1777 N N . VAL A 1 233 ? 17.435 -0.565 18.553 1.00 42.81 233 VAL A N 1
ATOM 1778 C CA . VAL A 1 233 ? 18.074 -1.744 17.944 1.00 42.81 233 VAL A CA 1
ATOM 1779 C C . VAL A 1 233 ? 17.044 -2.821 17.566 1.00 42.81 233 VAL A C 1
ATOM 1781 O O . VAL A 1 233 ? 17.246 -3.543 16.595 1.00 42.81 233 VAL A O 1
ATOM 1784 N N . GLU A 1 234 ? 15.907 -2.905 18.262 1.00 49.00 234 GLU A N 1
ATOM 1785 C CA . GLU A 1 234 ? 14.824 -3.856 17.957 1.00 49.00 234 GLU A CA 1
ATOM 1786 C C . GLU A 1 234 ? 13.937 -3.399 16.794 1.00 49.00 234 GLU A C 1
ATOM 1788 O O . GLU A 1 234 ? 13.409 -4.241 16.068 1.00 49.00 234 GLU A O 1
ATOM 1793 N N . GLY A 1 235 ? 13.846 -2.089 16.531 1.00 48.75 235 GLY A N 1
ATOM 1794 C CA . GLY A 1 235 ? 13.143 -1.555 15.356 1.00 48.75 235 GLY A CA 1
ATOM 1795 C C . GLY A 1 235 ? 13.684 -2.090 14.019 1.00 48.75 235 GLY A C 1
ATOM 1796 O O . GLY A 1 235 ? 12.926 -2.230 13.059 1.00 48.75 235 GLY A O 1
ATOM 1797 N N . LEU A 1 236 ? 14.965 -2.481 13.971 1.00 47.91 236 LEU A N 1
ATOM 1798 C CA . LEU A 1 236 ? 15.602 -3.109 12.805 1.00 47.91 236 LEU A CA 1
ATOM 1799 C C . LEU A 1 236 ? 15.155 -4.558 12.551 1.00 47.91 236 LEU A C 1
ATOM 1801 O O . LEU A 1 236 ? 15.370 -5.059 11.456 1.00 47.91 236 LEU A O 1
ATOM 1805 N N . ARG A 1 237 ? 14.516 -5.226 13.520 1.00 65.00 237 ARG A N 1
ATOM 1806 C CA . ARG A 1 237 ? 14.040 -6.620 13.396 1.00 65.00 237 ARG A CA 1
ATOM 1807 C C . ARG A 1 237 ? 12.557 -6.737 13.061 1.00 65.00 237 ARG A C 1
ATOM 1809 O O . ARG A 1 237 ? 11.993 -7.826 13.072 1.00 65.00 237 ARG A O 1
ATOM 1816 N N . THR A 1 238 ? 11.924 -5.611 12.777 1.00 81.94 238 THR A N 1
ATOM 1817 C CA . THR A 1 238 ? 10.537 -5.565 12.331 1.00 81.94 238 THR A CA 1
ATOM 1818 C C . THR A 1 238 ? 10.492 -5.463 10.812 1.00 81.94 238 THR A C 1
ATOM 1820 O O . THR A 1 238 ? 11.459 -5.099 10.145 1.00 81.94 238 THR A O 1
ATOM 1823 N N . GLY A 1 239 ? 9.362 -5.823 10.247 1.00 92.25 239 GLY A N 1
ATOM 1824 C CA . GLY A 1 239 ? 8.982 -5.581 8.875 1.00 92.25 239 GLY A CA 1
ATOM 1825 C C . GLY A 1 239 ? 8.599 -4.124 8.702 1.00 92.25 239 GLY A C 1
ATOM 1826 O O . GLY A 1 239 ? 8.678 -3.312 9.630 1.00 92.25 239 GLY A O 1
ATOM 1827 N N . LEU A 1 240 ? 8.230 -3.777 7.482 1.00 95.50 240 LEU A N 1
ATOM 1828 C CA . LEU A 1 240 ? 8.114 -2.384 7.092 1.00 95.50 240 LEU A CA 1
ATOM 1829 C C . LEU A 1 240 ? 6.864 -2.167 6.254 1.00 95.50 240 LEU A C 1
ATOM 1831 O O . LEU A 1 240 ? 6.570 -2.960 5.360 1.00 95.50 240 LEU A O 1
ATOM 1835 N N . ILE A 1 241 ? 6.156 -1.080 6.553 1.00 98.00 241 ILE A N 1
ATOM 1836 C CA . ILE A 1 241 ? 5.117 -0.529 5.694 1.00 98.00 241 ILE A CA 1
ATOM 1837 C C . ILE A 1 241 ? 5.772 0.590 4.871 1.00 98.00 241 ILE A C 1
ATOM 1839 O O . ILE A 1 241 ? 6.194 1.600 5.432 1.00 98.00 241 ILE A O 1
ATOM 1843 N N . ASP A 1 242 ? 5.902 0.415 3.558 1.00 98.25 242 ASP A N 1
ATOM 1844 C CA . ASP A 1 242 ? 6.292 1.486 2.636 1.00 98.25 242 ASP A CA 1
ATOM 1845 C C . ASP A 1 242 ? 5.101 2.412 2.400 1.00 98.25 242 ASP A C 1
ATOM 1847 O O . ASP A 1 242 ? 4.003 1.952 2.089 1.00 98.25 242 ASP A O 1
ATOM 1851 N N . CYS A 1 243 ? 5.331 3.710 2.585 1.00 96.12 243 CYS A N 1
ATOM 1852 C CA . CYS A 1 243 ? 4.361 4.781 2.364 1.00 96.12 243 CYS A CA 1
ATOM 1853 C C . CYS A 1 243 ? 4.740 5.661 1.164 1.00 96.12 243 CYS A C 1
ATOM 1855 O O . CYS A 1 243 ? 4.114 6.695 0.943 1.00 96.12 243 CYS A O 1
ATOM 1857 N N . GLN A 1 244 ? 5.792 5.279 0.432 1.00 91.88 244 GLN A N 1
ATOM 1858 C CA . GLN A 1 244 ? 6.354 5.948 -0.734 1.00 91.88 244 GLN A CA 1
ATOM 1859 C C . GLN A 1 244 ? 6.732 7.409 -0.475 1.00 91.88 244 GLN A C 1
ATOM 1861 O O . GLN A 1 244 ? 7.883 7.716 -0.152 1.00 91.88 244 GLN A O 1
ATOM 1866 N N . MET A 1 245 ? 5.766 8.307 -0.629 1.00 85.25 245 MET A N 1
ATOM 1867 C CA . MET A 1 245 ? 5.947 9.751 -0.606 1.00 85.25 245 MET A CA 1
ATOM 1868 C C . MET A 1 245 ? 5.544 10.337 0.747 1.00 85.25 245 MET A C 1
ATOM 1870 O O . MET A 1 245 ? 4.648 9.843 1.431 1.00 85.25 245 MET A O 1
ATOM 1874 N N . ASN A 1 246 ? 6.190 11.437 1.125 1.00 86.19 246 ASN A N 1
ATOM 1875 C CA . ASN A 1 246 ? 5.882 12.125 2.371 1.00 86.19 246 ASN A CA 1
ATOM 1876 C C . ASN A 1 246 ? 4.457 12.683 2.371 1.00 86.19 246 ASN A C 1
ATOM 1878 O O . ASN A 1 246 ? 4.054 13.388 1.445 1.00 86.19 246 ASN A O 1
ATOM 1882 N N . THR A 1 247 ? 3.722 12.424 3.453 1.00 88.31 247 THR A N 1
ATOM 1883 C CA . THR A 1 247 ? 2.462 13.108 3.733 1.00 88.31 247 THR A CA 1
ATOM 1884 C C . THR A 1 247 ? 2.402 13.560 5.198 1.00 88.31 247 THR A C 1
ATOM 1886 O O . THR A 1 247 ? 2.686 12.767 6.105 1.00 88.31 247 THR A O 1
ATOM 1889 N N . PRO A 1 248 ? 1.938 14.795 5.486 1.00 89.56 248 PRO A N 1
ATOM 1890 C CA . PRO A 1 248 ? 1.717 15.243 6.865 1.00 89.56 248 PRO A CA 1
ATOM 1891 C C . PRO A 1 248 ? 0.764 14.327 7.647 1.00 89.56 248 PRO A C 1
ATOM 1893 O O . PRO A 1 248 ? 0.916 14.133 8.855 1.00 89.56 248 PRO A O 1
ATOM 1896 N N . HIS A 1 249 ? -0.208 13.729 6.950 1.00 89.38 249 HIS A N 1
ATOM 1897 C CA . HIS A 1 249 ? -1.161 12.794 7.536 1.00 89.38 249 HIS A CA 1
ATOM 1898 C C . HIS A 1 249 ? -0.473 11.557 8.126 1.00 89.38 249 HIS A C 1
ATOM 1900 O O . HIS A 1 249 ? -0.640 11.284 9.315 1.00 89.38 249 HIS A O 1
ATOM 1906 N N . LEU A 1 250 ? 0.331 10.838 7.335 1.00 92.44 250 LEU A N 1
ATOM 1907 C CA . LEU A 1 250 ? 1.019 9.633 7.805 1.00 92.44 250 LEU A CA 1
ATOM 1908 C C . LEU A 1 250 ? 2.115 9.968 8.821 1.00 92.44 250 LEU A C 1
ATOM 1910 O O . LEU A 1 250 ? 2.304 9.218 9.778 1.00 92.44 250 LEU A O 1
ATOM 1914 N N . ALA A 1 251 ? 2.769 11.127 8.688 1.00 94.50 251 ALA A N 1
ATOM 1915 C CA . ALA A 1 251 ? 3.751 11.595 9.664 1.00 94.50 251 ALA A CA 1
ATOM 1916 C C . ALA A 1 251 ? 3.127 11.742 11.063 1.00 94.50 251 ALA A C 1
ATOM 1918 O O . ALA A 1 251 ? 3.701 11.310 12.065 1.00 94.50 251 ALA A O 1
ATOM 1919 N N . SER A 1 252 ? 1.897 12.269 11.135 1.00 94.62 252 SER A N 1
ATOM 1920 C CA . SER A 1 252 ? 1.144 12.369 12.394 1.00 94.62 252 SER A CA 1
ATOM 1921 C C . SER A 1 252 ? 0.796 11.008 13.020 1.00 94.62 252 SER A C 1
ATOM 1923 O O . SER A 1 252 ? 0.585 10.931 14.230 1.00 94.62 252 SER A O 1
ATOM 1925 N N . LEU A 1 253 ? 0.782 9.939 12.215 1.00 95.69 253 LEU A N 1
ATOM 1926 C CA . LEU A 1 253 ? 0.499 8.558 12.619 1.00 95.69 253 LEU A CA 1
ATOM 1927 C C . LEU A 1 253 ? 1.771 7.739 12.893 1.00 95.69 253 LEU A C 1
ATOM 1929 O O . LEU A 1 253 ? 1.678 6.545 13.161 1.00 95.69 253 LEU A O 1
ATOM 1933 N N . GLY A 1 254 ? 2.951 8.369 12.876 1.00 96.00 254 GLY A N 1
ATOM 1934 C CA . GLY A 1 254 ? 4.227 7.728 13.211 1.00 96.00 254 GLY A CA 1
ATOM 1935 C C . GLY A 1 254 ? 5.108 7.371 12.016 1.00 96.00 254 GLY A C 1
ATOM 1936 O O . GLY A 1 254 ? 6.241 6.951 12.233 1.00 96.00 254 GLY A O 1
ATOM 1937 N N . ALA A 1 255 ? 4.648 7.580 10.778 1.00 96.38 255 ALA A N 1
ATOM 1938 C CA . ALA A 1 255 ? 5.495 7.383 9.607 1.00 96.38 255 ALA A CA 1
ATOM 1939 C C . ALA A 1 255 ? 6.623 8.428 9.560 1.00 96.38 255 ALA A C 1
ATOM 1941 O O . ALA A 1 255 ? 6.482 9.555 10.043 1.00 96.38 255 ALA A O 1
ATOM 1942 N N . ARG A 1 256 ? 7.755 8.060 8.966 1.00 96.50 256 ARG A N 1
ATOM 1943 C CA . ARG A 1 256 ? 8.941 8.912 8.856 1.00 96.50 256 ARG A CA 1
ATOM 1944 C C . ARG A 1 256 ? 9.687 8.647 7.562 1.00 96.50 256 ARG A C 1
ATOM 1946 O O . ARG A 1 256 ? 9.597 7.567 6.992 1.00 96.50 256 ARG A O 1
ATOM 1953 N N . GLU A 1 257 ? 10.447 9.632 7.122 1.00 97.12 257 GLU A N 1
ATOM 1954 C CA . GLU A 1 257 ? 11.373 9.469 6.009 1.00 97.12 257 GLU A CA 1
ATOM 1955 C C . GLU A 1 257 ? 12.642 8.732 6.451 1.00 97.12 257 GLU A C 1
ATOM 1957 O O . GLU A 1 257 ? 13.159 8.955 7.550 1.00 97.12 257 GLU A O 1
ATOM 1962 N N . ILE A 1 258 ? 13.144 7.866 5.574 1.00 96.44 258 ILE A N 1
ATOM 1963 C CA . ILE A 1 258 ? 14.482 7.278 5.643 1.00 96.44 258 ILE A CA 1
ATOM 1964 C C . ILE A 1 258 ? 15.199 7.465 4.301 1.00 96.44 258 ILE A C 1
ATOM 1966 O O . ILE A 1 258 ? 14.540 7.504 3.258 1.00 96.44 258 ILE A O 1
ATOM 1970 N N . PRO A 1 259 ? 16.537 7.573 4.284 1.00 97.50 259 PRO A N 1
ATOM 1971 C CA . PRO A 1 259 ? 17.305 7.572 3.044 1.00 97.50 259 PRO A CA 1
ATOM 1972 C C . PRO A 1 259 ? 17.000 6.343 2.177 1.00 97.50 259 PRO A C 1
ATOM 1974 O O . PRO A 1 259 ? 16.836 5.230 2.687 1.00 97.50 259 PRO A O 1
ATOM 1977 N N . ARG A 1 260 ? 16.965 6.511 0.851 1.00 97.62 260 ARG A N 1
ATOM 1978 C CA . ARG A 1 260 ? 16.650 5.410 -0.076 1.00 97.62 260 ARG A CA 1
ATOM 1979 C C . ARG A 1 260 ? 17.604 4.224 0.069 1.00 97.62 260 ARG A C 1
ATOM 1981 O O . ARG A 1 260 ? 17.178 3.085 -0.063 1.00 97.62 260 ARG A O 1
ATOM 1988 N N . ASN A 1 261 ? 18.885 4.456 0.343 1.00 96.81 261 ASN A N 1
ATOM 1989 C CA . ASN A 1 261 ? 19.842 3.368 0.567 1.00 96.81 261 ASN A CA 1
ATOM 1990 C C . ASN A 1 261 ? 19.509 2.539 1.824 1.00 96.81 261 ASN A C 1
ATOM 1992 O O . ASN A 1 261 ? 19.610 1.317 1.770 1.00 96.81 261 ASN A O 1
ATOM 1996 N N . GLU A 1 262 ? 19.067 3.172 2.916 1.00 96.00 262 GLU A N 1
ATOM 1997 C CA . GLU A 1 262 ? 18.578 2.476 4.117 1.00 96.00 262 GLU A CA 1
ATOM 1998 C C . GLU A 1 262 ? 17.305 1.676 3.806 1.00 96.00 262 GLU A C 1
ATOM 2000 O O . GLU A 1 262 ? 17.196 0.510 4.189 1.00 96.00 262 GLU A O 1
ATOM 2005 N N . PHE A 1 263 ? 16.375 2.267 3.047 1.00 97.00 263 PHE A N 1
ATOM 2006 C CA . PHE A 1 263 ? 15.170 1.578 2.583 1.00 97.00 263 PHE A CA 1
ATOM 2007 C C . PHE A 1 263 ? 15.500 0.323 1.768 1.00 97.00 263 PHE A C 1
ATOM 2009 O O . PHE A 1 263 ? 14.993 -0.751 2.077 1.00 97.00 263 PHE A O 1
ATOM 2016 N N . ILE A 1 264 ? 16.375 0.434 0.762 1.00 97.50 264 ILE A N 1
ATOM 2017 C CA . ILE A 1 264 ? 16.752 -0.689 -0.108 1.00 97.50 264 ILE A CA 1
ATOM 2018 C C . ILE A 1 264 ? 17.468 -1.792 0.677 1.00 97.50 264 ILE A C 1
ATOM 2020 O O . ILE A 1 264 ? 17.204 -2.968 0.435 1.00 97.50 264 ILE A O 1
ATOM 2024 N N . ALA A 1 265 ? 18.321 -1.439 1.643 1.00 94.94 265 ALA A N 1
ATOM 2025 C CA . ALA A 1 265 ? 18.979 -2.426 2.496 1.00 94.94 265 ALA A CA 1
ATOM 2026 C C . ALA A 1 265 ? 17.956 -3.258 3.290 1.00 94.94 265 ALA A C 1
ATOM 2028 O O . ALA A 1 265 ? 18.026 -4.486 3.291 1.00 94.94 265 ALA A O 1
ATOM 2029 N N . ARG A 1 266 ? 16.956 -2.605 3.901 1.00 94.19 266 ARG A N 1
ATOM 2030 C CA . ARG A 1 266 ? 15.874 -3.305 4.614 1.00 94.19 266 ARG A CA 1
ATOM 2031 C C . ARG A 1 266 ? 14.977 -4.100 3.675 1.00 94.19 266 ARG A C 1
ATOM 2033 O O . ARG A 1 266 ? 14.620 -5.234 3.974 1.00 94.19 266 ARG A O 1
ATOM 2040 N N . LEU A 1 267 ? 14.626 -3.519 2.534 1.00 95.88 267 LEU A N 1
ATOM 2041 C CA . LEU A 1 267 ? 13.810 -4.157 1.510 1.00 95.88 267 LEU A CA 1
ATOM 2042 C C . LEU A 1 267 ? 14.397 -5.510 1.097 1.00 95.88 267 LEU A C 1
ATOM 2044 O O . LEU A 1 267 ? 13.682 -6.508 1.107 1.00 95.88 267 LEU A O 1
ATOM 2048 N N . GLN A 1 268 ? 15.693 -5.546 0.768 1.00 94.75 268 GLN A N 1
ATOM 2049 C CA . GLN A 1 268 ? 16.384 -6.750 0.300 1.00 94.75 268 GLN A CA 1
ATOM 2050 C C . GLN A 1 268 ? 16.355 -7.893 1.322 1.00 94.75 268 GLN A C 1
ATOM 2052 O O . GLN A 1 268 ? 16.296 -9.058 0.933 1.00 94.75 268 GLN A O 1
ATOM 2057 N N . GLU A 1 269 ? 16.359 -7.585 2.616 1.00 93.69 269 GLU A N 1
ATOM 2058 C CA . GLU A 1 269 ? 16.176 -8.583 3.670 1.00 93.69 269 GLU A CA 1
ATOM 2059 C C . GLU A 1 269 ? 14.713 -9.054 3.742 1.00 93.69 269 GLU A C 1
ATOM 2061 O O . GLU A 1 269 ? 14.415 -10.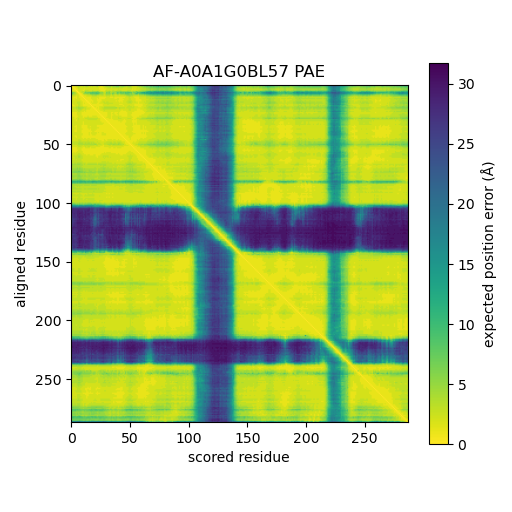252 3.703 1.00 93.69 269 GLU A O 1
ATOM 2066 N N . LEU A 1 270 ? 13.775 -8.107 3.797 1.00 95.25 270 LEU A N 1
ATOM 2067 C CA . LEU A 1 270 ? 12.370 -8.382 4.092 1.00 95.25 270 LEU A CA 1
ATOM 2068 C C . LEU A 1 270 ? 11.641 -9.123 2.964 1.00 95.25 270 LEU A C 1
ATOM 2070 O O . LEU A 1 270 ? 10.836 -10.008 3.254 1.00 95.25 270 LEU A O 1
ATOM 2074 N N . VAL A 1 271 ? 11.936 -8.836 1.692 1.00 96.56 271 VAL A N 1
ATOM 2075 C CA . VAL A 1 271 ? 11.272 -9.492 0.540 1.00 96.56 271 VAL A CA 1
ATOM 2076 C C . VAL A 1 271 ? 11.669 -10.960 0.349 1.00 96.56 271 VAL A C 1
ATOM 2078 O O . VAL A 1 271 ? 11.066 -11.661 -0.469 1.00 96.56 271 VAL A O 1
ATOM 2081 N N . ASN A 1 272 ? 12.694 -11.416 1.073 1.00 94.31 272 ASN A N 1
ATOM 2082 C CA . ASN A 1 272 ? 13.179 -12.797 1.074 1.00 94.31 272 ASN A CA 1
ATOM 2083 C C . ASN A 1 272 ? 12.752 -13.577 2.327 1.00 94.31 272 ASN A C 1
ATOM 2085 O O . ASN A 1 272 ? 13.009 -14.775 2.427 1.00 94.31 272 ASN A O 1
ATOM 2089 N N . CYS A 1 273 ? 12.086 -12.921 3.277 1.00 93.88 273 CYS A N 1
ATOM 2090 C CA . CYS A 1 273 ? 11.497 -13.590 4.429 1.00 93.88 273 CYS A CA 1
ATOM 2091 C C . CYS A 1 273 ? 10.271 -14.423 4.020 1.00 93.88 273 CYS A C 1
ATOM 2093 O O . CYS A 1 273 ? 9.606 -14.128 3.025 1.00 93.88 273 CYS A O 1
ATOM 2095 N N . ALA A 1 274 ? 9.927 -15.432 4.828 1.00 92.38 274 ALA A N 1
ATOM 2096 C CA . ALA A 1 274 ? 8.731 -16.241 4.602 1.00 92.38 274 ALA A CA 1
ATOM 2097 C C . ALA A 1 274 ? 7.471 -15.349 4.575 1.00 92.38 274 ALA A C 1
ATOM 2099 O O . ALA A 1 274 ? 7.289 -14.553 5.508 1.00 92.38 274 ALA A O 1
ATOM 2100 N N . PRO A 1 275 ? 6.612 -15.463 3.547 1.00 92.12 275 PRO A N 1
ATOM 2101 C CA . PRO A 1 275 ? 5.433 -14.615 3.411 1.00 92.12 275 PRO A CA 1
ATOM 2102 C C . PRO A 1 275 ? 4.392 -14.912 4.497 1.00 92.12 275 PRO A C 1
ATOM 2104 O O . PRO A 1 275 ? 4.379 -15.991 5.093 1.00 92.12 275 PRO A O 1
ATOM 2107 N N . ILE A 1 276 ? 3.498 -13.952 4.735 1.00 91.44 276 ILE A N 1
ATOM 2108 C CA . ILE A 1 276 ? 2.226 -14.218 5.416 1.00 91.44 276 ILE A CA 1
ATOM 2109 C C . ILE A 1 276 ? 1.308 -14.916 4.415 1.00 91.44 276 ILE A C 1
ATOM 2111 O O . ILE A 1 276 ? 1.026 -14.365 3.356 1.00 91.44 276 ILE A O 1
ATOM 2115 N N . THR A 1 277 ? 0.856 -16.124 4.740 1.00 88.75 277 THR A N 1
ATOM 2116 C CA . THR A 1 277 ? -0.024 -16.921 3.868 1.00 88.75 277 THR A CA 1
ATOM 2117 C C . THR A 1 277 ? -1.487 -16.895 4.298 1.00 88.75 277 THR A C 1
ATOM 2119 O O . THR A 1 277 ? -2.345 -17.311 3.528 1.00 88.75 277 THR A O 1
ATOM 2122 N N . HIS A 1 278 ? -1.782 -16.410 5.509 1.00 92.19 278 HIS A N 1
ATOM 2123 C CA . HIS A 1 278 ? -3.132 -16.385 6.069 1.00 92.19 278 HIS A CA 1
ATOM 2124 C C . HIS A 1 278 ? -3.520 -14.970 6.496 1.00 92.19 278 HIS A C 1
ATOM 2126 O O . HIS A 1 278 ? -3.208 -14.531 7.602 1.00 92.19 278 HIS A O 1
ATOM 2132 N N . TRP A 1 279 ? -4.194 -14.254 5.599 1.00 94.94 279 TRP A N 1
ATOM 2133 C CA . TRP A 1 279 ? -4.636 -12.871 5.795 1.00 94.94 279 TRP A CA 1
ATOM 2134 C C . TRP A 1 279 ? -6.002 -12.803 6.483 1.00 94.94 279 TRP A C 1
ATOM 2136 O O . TRP A 1 279 ? -6.992 -12.334 5.931 1.00 94.94 279 TRP A O 1
ATOM 2146 N N . GLN A 1 280 ? -6.054 -13.289 7.723 1.00 94.31 280 GLN A N 1
ATOM 2147 C CA . GLN A 1 280 ? -7.242 -13.214 8.570 1.00 94.31 280 GLN A CA 1
ATOM 2148 C C . GLN A 1 280 ? -6.931 -12.418 9.832 1.00 94.31 280 GLN A C 1
ATOM 2150 O O . GLN A 1 280 ? -6.085 -12.817 10.629 1.00 94.31 280 GLN A O 1
ATOM 2155 N N . PHE A 1 281 ? -7.615 -11.289 10.003 1.00 94.56 281 PHE A N 1
ATOM 2156 C CA . PHE A 1 281 ? -7.378 -10.403 11.137 1.00 94.56 281 PHE A CA 1
ATOM 2157 C C . PHE A 1 281 ? -8.021 -10.968 12.405 1.00 94.56 281 PHE A C 1
ATOM 2159 O O . PHE A 1 281 ? -9.134 -11.497 12.372 1.00 94.56 281 PHE A O 1
ATOM 2166 N N . ASP A 1 282 ? -7.323 -10.816 13.526 1.00 93.25 282 ASP A N 1
ATOM 2167 C CA . ASP A 1 282 ? -7.859 -11.098 14.846 1.00 93.25 282 ASP A CA 1
ATOM 2168 C C . ASP A 1 282 ? -8.929 -10.057 15.200 1.00 93.25 282 ASP A C 1
ATOM 2170 O O . ASP A 1 282 ? -8.811 -8.866 14.898 1.00 93.25 282 ASP A O 1
ATOM 2174 N N . THR A 1 283 ? -9.987 -10.494 15.876 1.00 89.44 283 THR A N 1
ATOM 2175 C CA . THR A 1 283 ? -11.139 -9.636 16.189 1.00 89.44 283 THR A CA 1
ATOM 2176 C C . THR A 1 283 ? -10.923 -8.749 17.417 1.00 89.44 283 THR A C 1
ATOM 2178 O O . THR A 1 283 ? -11.695 -7.825 17.649 1.00 89.44 283 THR A O 1
ATOM 2181 N N . ASP A 1 284 ? -9.888 -9.017 18.215 1.00 87.94 284 ASP A N 1
ATOM 2182 C CA . ASP A 1 284 ? -9.633 -8.425 19.534 1.00 87.94 284 ASP A CA 1
ATOM 2183 C C . ASP A 1 284 ? -8.393 -7.508 19.577 1.00 87.94 284 ASP A C 1
ATOM 2185 O O . ASP A 1 284 ? -7.912 -7.169 20.653 1.00 87.94 284 ASP A O 1
ATOM 2189 N N . LEU A 1 285 ? -7.866 -7.057 18.429 1.00 90.00 285 LEU A N 1
ATOM 2190 C CA . LEU A 1 285 ? -6.614 -6.270 18.350 1.00 90.00 285 LEU A CA 1
ATOM 2191 C C . LEU A 1 285 ? -6.577 -4.999 19.225 1.00 90.00 285 LEU A C 1
ATOM 2193 O O . LEU A 1 285 ? -5.489 -4.525 19.581 1.00 90.00 285 LEU A O 1
ATOM 2197 N N . PHE A 1 286 ? -7.747 -4.434 19.530 1.00 89.31 286 PHE A N 1
ATOM 2198 C CA . PHE A 1 286 ? -7.930 -3.238 20.360 1.00 89.31 286 PHE A CA 1
ATOM 2199 C C . PHE A 1 286 ? -9.022 -3.404 21.432 1.00 89.31 286 PHE A C 1
ATOM 2201 O O . PHE A 1 286 ? -9.468 -2.390 21.975 1.00 89.31 286 PHE A O 1
ATOM 2208 N N . ALA A 1 287 ? -9.456 -4.640 21.703 1.00 75.62 287 ALA A N 1
ATOM 2209 C CA . ALA A 1 287 ? -10.439 -4.949 22.744 1.00 75.62 287 ALA A CA 1
ATOM 2210 C C . ALA A 1 287 ? -9.821 -4.907 24.152 1.00 75.62 287 ALA A C 1
ATOM 2212 O O . ALA A 1 287 ? -8.594 -5.130 24.278 1.00 75.62 287 ALA A O 1
#

Nearest PDB structures (foldseek):
  2z3l-assembly1_A  TM=9.472E-01  e=5.867E-29  Escherichia coli
  2dps-assembly1_A  TM=9.156E-01  e=3.791E-29  Escherichia coli
  2cxa-assembly1_A  TM=9.070E-01  e=3.145E-29  Escherichia coli
  2z3n-assembly1_B  TM=9.106E-01  e=1.803E-28  Escherichia coli
  2z3k-assembly1_B  TM=8.997E-01  e=1.803E-28  Escherichia coli

Secondary structure (DSSP, 8-state):
-PPEEPTTPPPPPGGGS-TTTTTEEEEE----HHHHHHHHHTT-EE---TTSPPEEE--SSEEEE-GGG----HHHHHHHHH---EEEESSSHHHHHHHHHS---TTSS----S-----------PPPPPPP----------S--HHHHHHHHHHHHTTSEEEEEEEETTEEEEEEEEEEETTEEEEEEEEESSTTHHHHHHHHHHHHHHHTT-S---S--------PPPPTTTGGGS-EEEEES--HHHHHTT-EEE-HHHHHHHHHHHTTSPPP------TTTT-

Mean predicted aligned error: 9.55 Å

Radius of gyration: 20.37 Å; Cα contacts (8 Å, |Δi|>4): 465; chains: 1; bounding box: 44×63×58 Å

Foldseek 3Di:
DAEEDAQPDAFDQQVQADPVVFFFHYFAHALALVVQLSQVLRQKHWFDAPPGTTIIGRGFFFKWFFLLQFDDDPVRLCCLQPPQKAKWKLPQLLVFLVQQFDQDDPPDDDPDPPDDDDDDDDDDDDDDDDDDDDDDPPPRTGRRDPRNSVSLVVCVVVVFKMKMFIGHPNDGQKIWMFGFAQLETETDGIHGNDPCGHVSSSNQVSLQQVVVQSFADDDDDDDDDDDDDDDPVCSLRHGMYGPGDDDPVVVNRRMDIDGSVVVSVSSNRRNPHDTDPDPGGDRVSSD